Protein AF-A0A959NCB8-F1 (afdb_monomer)

Mean predicted aligned error: 5.8 Å

Sequence (276 aa):
VPWLILIGGIHTLLIYKHTGHSLRATHLFFILAFGFVLYSTFLTRSGILGETSVHAFTDLGMNMQLLVFLLLFIVPAFILFANRYKQIPHIQKEESSSSREFWMFIGSLVFFLSALVVIGKTSLPVYNKIFGTKMAPPEKAEFSYNQIMIFIAIILAVLTAVTQYLKYKSTTTKFFLKKIWMPTLIAIIIATLVLAFGHVNYEKESYGFMAAIWLAVACSIYTIVANAAYIWIGMKGKLNLSGGSIAHVGFGMVLLGILISSSKKEVLSNNIGGIP

pLDDT: mean 90.54, std 9.42, range [50.56, 98.62]

Radius of gyration: 21.63 Å; Cα contacts (8 Å, |Δi|>4): 318; chains: 1; bounding box: 56×44×59 Å

Foldseek 3Di:
DLVLLVLLLVLLVVLCVPPVANPLVNLVSVLVSVLVVLVVCLLQAQCLCVPPDPNRDHHPVCNVVSVCVSCVSNVVSVVVSVVCVVVRDHDPDDADPLFLSVLSNVLSVLSVVLVVLVCVLSCVSVCCVVVVDDDDQDPPNVCVSCVVVLVSLLSNLQSLLQSLQGHHRHDDPVSSCVQNVVLLVVLVVVLVVCVVPVQLDQPPDDPVVSVSLSSSLSSLSSQLSSLVSCCCRVVVVPVVVSPSSVVSNVVSVVSNCVSSVNSPDDDPDDPPPPDD

Structure (mmCIF, N/CA/C/O backbone):
data_AF-A0A959NCB8-F1
#
_entry.id   AF-A0A959NCB8-F1
#
loop_
_atom_site.group_PDB
_atom_site.id
_atom_site.type_symbol
_atom_site.label_atom_id
_atom_site.label_alt_id
_atom_site.label_comp_id
_atom_site.label_asym_id
_atom_site.label_entity_id
_atom_site.label_seq_id
_atom_site.pdbx_PDB_ins_code
_atom_site.Cartn_x
_atom_site.Cartn_y
_atom_site.Cartn_z
_atom_site.occupancy
_atom_site.B_iso_or_equiv
_atom_site.auth_seq_id
_atom_site.auth_comp_id
_atom_site.auth_asym_id
_atom_site.auth_atom_id
_atom_site.pdbx_PDB_model_num
ATOM 1 N N . VAL A 1 1 ? 4.374 -6.362 -7.259 1.00 91.06 1 VAL A N 1
ATOM 2 C CA . VAL A 1 1 ? 2.933 -6.262 -7.603 1.00 91.06 1 VAL A CA 1
ATOM 3 C C . VAL A 1 1 ? 2.070 -7.294 -6.877 1.00 91.06 1 VAL A C 1
ATOM 5 O O . VAL A 1 1 ? 1.137 -6.855 -6.215 1.00 91.06 1 VAL A O 1
ATOM 8 N N . PRO A 1 2 ? 2.348 -8.616 -6.917 1.00 94.69 2 PRO A N 1
ATOM 9 C CA . PRO A 1 2 ? 1.409 -9.613 -6.378 1.00 94.69 2 PRO A CA 1
ATOM 10 C C . PRO A 1 2 ? 1.107 -9.435 -4.886 1.00 94.69 2 PRO A C 1
ATOM 12 O O . PRO A 1 2 ? -0.041 -9.530 -4.465 1.00 94.69 2 PRO A O 1
ATOM 15 N N . TRP A 1 3 ? 2.129 -9.090 -4.097 1.00 94.56 3 TRP A N 1
ATOM 16 C CA . TRP A 1 3 ? 1.988 -8.864 -2.659 1.00 94.56 3 TRP A CA 1
ATOM 17 C C . TRP A 1 3 ? 1.079 -7.669 -2.316 1.00 94.56 3 TRP A C 1
ATOM 19 O O . TRP A 1 3 ? 0.339 -7.751 -1.344 1.00 94.56 3 TRP A O 1
ATOM 29 N N . LEU A 1 4 ? 1.075 -6.597 -3.124 1.00 95.50 4 LEU A N 1
ATOM 30 C CA . LEU A 1 4 ? 0.195 -5.433 -2.917 1.00 95.50 4 LEU A CA 1
ATOM 31 C C . LEU A 1 4 ? -1.274 -5.862 -3.020 1.00 95.50 4 LEU A C 1
ATOM 33 O O . LEU A 1 4 ? -2.086 -5.553 -2.151 1.00 95.50 4 LEU A O 1
ATOM 37 N N . ILE A 1 5 ? -1.590 -6.646 -4.056 1.00 97.94 5 ILE A N 1
ATOM 38 C CA . ILE A 1 5 ? -2.932 -7.199 -4.255 1.00 97.94 5 ILE A CA 1
ATOM 39 C C . ILE A 1 5 ? -3.294 -8.178 -3.142 1.00 97.94 5 ILE A C 1
ATOM 41 O O . ILE A 1 5 ? -4.404 -8.124 -2.617 1.00 97.94 5 ILE A O 1
ATOM 45 N N . LEU A 1 6 ? -2.361 -9.050 -2.752 1.00 97.81 6 LEU A N 1
ATOM 46 C CA . LEU A 1 6 ? -2.591 -10.023 -1.689 1.00 97.81 6 LEU A CA 1
ATOM 47 C C . LEU A 1 6 ? -2.908 -9.339 -0.354 1.00 97.81 6 LEU A C 1
ATOM 49 O O . LEU A 1 6 ? -3.852 -9.745 0.319 1.00 97.81 6 LEU A O 1
ATOM 53 N N . ILE A 1 7 ? -2.175 -8.284 0.015 1.00 96.94 7 ILE A N 1
ATOM 54 C CA . ILE A 1 7 ? -2.445 -7.515 1.236 1.00 96.94 7 ILE A CA 1
ATOM 55 C C . ILE A 1 7 ? -3.835 -6.872 1.174 1.00 96.94 7 ILE A C 1
ATOM 57 O O . ILE A 1 7 ? -4.580 -6.984 2.149 1.00 96.94 7 ILE A O 1
ATOM 61 N N . GLY A 1 8 ? -4.230 -6.275 0.043 1.00 97.50 8 GLY A N 1
ATOM 62 C CA . GLY A 1 8 ? -5.603 -5.783 -0.151 1.00 97.50 8 GLY A CA 1
ATOM 63 C C . GLY A 1 8 ? -6.658 -6.895 -0.018 1.00 97.50 8 GLY A C 1
ATOM 64 O O . GLY A 1 8 ? -7.687 -6.727 0.640 1.00 97.50 8 GLY A O 1
ATOM 65 N N . GLY A 1 9 ? -6.373 -8.084 -0.554 1.00 98.00 9 GLY A N 1
ATOM 66 C CA . GLY A 1 9 ? -7.200 -9.284 -0.394 1.00 98.00 9 GLY A CA 1
ATOM 67 C C . GLY A 1 9 ? -7.356 -9.722 1.064 1.00 98.00 9 GLY A C 1
ATOM 68 O O . GLY A 1 9 ? -8.468 -9.973 1.520 1.00 98.00 9 GLY A O 1
ATOM 69 N N . ILE A 1 10 ? -6.266 -9.747 1.833 1.00 97.81 10 ILE A N 1
ATOM 70 C CA . ILE A 1 10 ? -6.288 -10.101 3.261 1.00 97.81 10 ILE A CA 1
ATOM 71 C C . ILE A 1 10 ? -7.108 -9.084 4.066 1.00 97.81 10 ILE A C 1
ATOM 73 O O . ILE A 1 10 ? -7.888 -9.476 4.935 1.00 97.81 10 ILE A O 1
ATOM 77 N N . HIS A 1 11 ? -6.985 -7.789 3.768 1.00 97.62 11 HIS A N 1
ATOM 78 C CA . HIS A 1 11 ? -7.748 -6.744 4.457 1.00 97.62 11 HIS A CA 1
ATOM 79 C C . HIS A 1 11 ? -9.244 -6.826 4.146 1.00 97.62 11 HIS A C 1
ATOM 81 O O . HIS A 1 11 ? -10.056 -6.775 5.069 1.00 97.62 11 HIS A O 1
ATOM 87 N N . THR A 1 12 ? -9.625 -7.034 2.883 1.00 97.88 12 THR A N 1
ATOM 88 C CA . THR A 1 12 ? -11.037 -7.261 2.518 1.00 97.88 12 THR A CA 1
ATOM 89 C C . THR A 1 12 ? -11.599 -8.554 3.106 1.00 97.88 12 THR A C 1
ATOM 91 O O . THR A 1 12 ? -12.749 -8.569 3.541 1.00 97.88 12 THR A O 1
ATOM 94 N N . LEU A 1 13 ? -10.790 -9.614 3.220 1.00 97.88 13 LEU A N 1
ATOM 95 C CA . LEU A 1 13 ? -11.193 -10.835 3.920 1.00 97.88 13 LEU A CA 1
ATOM 96 C C . LEU A 1 13 ? -11.442 -10.567 5.409 1.00 97.88 13 LEU A C 1
ATOM 98 O O . LEU A 1 13 ? -12.395 -11.088 5.989 1.00 97.88 13 LEU A O 1
ATOM 102 N N . LEU A 1 14 ? -10.586 -9.761 6.040 1.00 96.81 14 LEU A N 1
ATOM 103 C CA . LEU A 1 14 ? -10.738 -9.389 7.443 1.00 96.81 14 LEU A CA 1
ATOM 104 C C . LEU A 1 14 ? -11.993 -8.532 7.662 1.00 96.81 14 LEU A C 1
ATOM 106 O O . LEU A 1 14 ? -12.715 -8.767 8.630 1.00 96.81 14 LEU A O 1
ATOM 110 N N . ILE A 1 15 ? -12.295 -7.611 6.739 1.00 96.75 15 ILE A N 1
ATOM 111 C CA . ILE A 1 15 ? -13.568 -6.876 6.712 1.00 96.75 15 ILE A CA 1
ATOM 112 C C . ILE A 1 15 ? -14.737 -7.866 6.687 1.00 96.75 15 ILE A C 1
ATOM 114 O O . ILE A 1 15 ? -15.583 -7.830 7.581 1.00 96.75 15 ILE A O 1
ATOM 118 N N . TYR A 1 16 ? -14.741 -8.810 5.741 1.00 96.56 16 TYR A N 1
ATOM 119 C CA . TYR A 1 16 ? -15.810 -9.802 5.627 1.00 96.56 16 TYR A CA 1
ATOM 120 C C . TYR A 1 16 ? -16.013 -10.599 6.920 1.00 96.56 16 TYR A C 1
ATOM 122 O O . TYR A 1 16 ? -17.144 -10.745 7.383 1.00 96.56 16 TYR A O 1
ATOM 130 N N . LYS A 1 17 ? -14.927 -11.049 7.561 1.00 95.75 17 LYS A N 1
ATOM 131 C CA . LYS A 1 17 ? -14.999 -11.793 8.829 1.00 95.75 17 LYS A CA 1
ATOM 132 C C . LYS A 1 17 ? -15.620 -10.995 9.980 1.00 95.75 17 LYS A C 1
ATOM 134 O O . LYS A 1 17 ? -16.171 -11.606 10.891 1.00 95.75 17 LYS A O 1
ATOM 139 N N . HIS A 1 18 ? -15.524 -9.665 9.971 1.00 94.44 18 HIS A N 1
ATOM 140 C CA . HIS A 1 18 ? -16.024 -8.819 11.059 1.00 94.44 18 HIS A CA 1
ATOM 141 C C . HIS A 1 18 ? -17.377 -8.160 10.779 1.00 94.44 18 HIS A C 1
ATOM 143 O O . HIS A 1 18 ? -18.134 -7.913 11.722 1.00 94.44 18 HIS A O 1
ATOM 149 N N . THR A 1 19 ? -17.682 -7.844 9.521 1.00 93.94 19 THR A N 1
ATOM 150 C CA . THR A 1 19 ? -18.872 -7.060 9.157 1.00 93.94 19 THR A CA 1
ATOM 151 C C . THR A 1 19 ? -19.704 -7.679 8.040 1.00 93.94 19 THR A C 1
ATOM 153 O O . THR A 1 19 ? -20.820 -7.225 7.816 1.00 93.94 19 THR A O 1
ATOM 156 N N . GLY A 1 20 ? -19.210 -8.719 7.361 1.00 93.44 20 GLY A N 1
ATOM 157 C CA . GLY A 1 20 ? -19.884 -9.356 6.226 1.00 93.44 20 GLY A CA 1
ATOM 158 C C . GLY A 1 20 ? -19.764 -8.592 4.900 1.00 93.44 20 GLY A C 1
ATOM 159 O O . GLY A 1 20 ? -20.264 -9.066 3.880 1.00 93.44 20 GLY A O 1
ATOM 160 N N . HIS A 1 21 ? -19.088 -7.439 4.877 1.00 93.56 21 HIS A N 1
ATOM 161 C CA . HIS A 1 21 ? -18.853 -6.656 3.660 1.00 93.56 21 HIS A CA 1
ATOM 162 C C . HIS A 1 21 ? -17.661 -7.182 2.840 1.00 93.56 21 HIS A C 1
ATOM 164 O O . HIS A 1 21 ? -16.884 -8.017 3.292 1.00 93.56 21 HIS A O 1
ATOM 170 N N . SER A 1 22 ? -17.500 -6.674 1.615 1.00 94.94 22 SER A N 1
ATOM 171 C CA . SER A 1 22 ? -16.291 -6.833 0.785 1.00 94.94 22 SER A CA 1
ATOM 172 C C . SER A 1 22 ? -15.925 -8.242 0.280 1.00 94.94 22 SER A C 1
ATOM 174 O O . SER A 1 22 ? -14.900 -8.387 -0.385 1.00 94.94 22 SER A O 1
ATOM 176 N N . LEU A 1 23 ? -16.770 -9.267 0.453 1.00 96.06 23 LEU A N 1
ATOM 177 C CA . LEU A 1 23 ? -16.459 -10.636 -0.004 1.00 96.06 23 LEU A CA 1
ATOM 178 C C . LEU A 1 23 ? -16.181 -10.744 -1.513 1.00 96.06 23 LEU A C 1
ATOM 180 O O . LEU A 1 23 ? -15.306 -11.500 -1.940 1.00 96.06 23 LEU A O 1
ATOM 184 N N . ARG A 1 24 ? -16.915 -9.985 -2.337 1.00 96.06 24 ARG A N 1
ATOM 185 C CA . ARG A 1 24 ? -16.691 -9.932 -3.793 1.00 96.06 24 ARG A CA 1
ATOM 186 C C . ARG A 1 24 ? -15.303 -9.385 -4.128 1.00 96.06 24 ARG A C 1
ATOM 188 O O . ARG A 1 24 ? -14.617 -9.950 -4.974 1.00 96.06 24 ARG A O 1
ATOM 195 N N . ALA A 1 25 ? -14.884 -8.326 -3.434 1.00 96.31 25 ALA A N 1
ATOM 196 C CA . ALA A 1 25 ? -13.557 -7.740 -3.594 1.00 96.31 25 ALA A CA 1
ATOM 197 C C . ALA A 1 25 ? -12.459 -8.705 -3.127 1.00 96.31 25 ALA A C 1
ATOM 199 O O . ALA A 1 25 ? -11.445 -8.836 -3.803 1.00 96.31 25 ALA A O 1
ATOM 200 N N . THR A 1 26 ? -12.685 -9.451 -2.041 1.00 97.62 26 THR A N 1
ATOM 201 C CA . THR A 1 26 ? -11.751 -10.483 -1.568 1.00 97.62 26 THR A CA 1
ATOM 202 C C . THR A 1 26 ? -11.470 -11.543 -2.625 1.00 97.62 26 THR A C 1
ATOM 204 O O . THR A 1 26 ? -10.308 -11.830 -2.908 1.00 97.62 26 THR A O 1
ATOM 207 N N . HIS A 1 27 ? -12.514 -12.097 -3.247 1.00 97.31 27 HIS A N 1
ATOM 208 C CA . HIS A 1 27 ? -12.346 -13.083 -4.316 1.00 97.31 27 HIS A CA 1
ATOM 209 C C . HIS A 1 27 ? -11.593 -12.489 -5.508 1.00 97.31 27 HIS A C 1
ATOM 211 O O . HIS A 1 27 ? -10.639 -13.098 -5.989 1.00 97.31 27 HIS A O 1
ATOM 217 N N . LEU A 1 28 ? -11.972 -11.281 -5.940 1.00 97.75 28 LEU A N 1
ATOM 218 C CA . LEU A 1 28 ? -11.289 -10.581 -7.026 1.00 97.75 28 LEU A CA 1
ATOM 219 C C . LEU A 1 28 ? -9.798 -10.380 -6.717 1.00 97.75 28 LEU A C 1
ATOM 221 O O . LEU A 1 28 ? -8.955 -10.698 -7.552 1.00 97.75 28 LEU A O 1
ATOM 225 N N . PHE A 1 29 ? -9.457 -9.907 -5.517 1.00 98.19 29 PHE A N 1
ATOM 226 C CA . PHE A 1 29 ? -8.067 -9.709 -5.118 1.00 98.19 29 PHE A CA 1
ATOM 227 C C . PHE A 1 29 ? -7.288 -11.018 -5.042 1.00 98.19 29 PHE A C 1
ATOM 229 O O . PHE A 1 29 ? -6.149 -11.045 -5.484 1.00 98.19 29 PHE A O 1
ATOM 236 N N . PHE A 1 30 ? -7.858 -12.123 -4.565 1.00 97.94 30 PHE A N 1
ATOM 237 C CA . PHE A 1 30 ? -7.130 -13.396 -4.559 1.00 97.94 30 PHE A CA 1
ATOM 238 C C . PHE A 1 30 ? -6.913 -13.971 -5.962 1.00 97.94 30 PHE A C 1
ATOM 240 O O . PHE A 1 30 ? -5.811 -14.446 -6.246 1.00 97.94 30 PHE A O 1
ATOM 247 N N . ILE A 1 31 ? -7.894 -13.847 -6.862 1.00 97.88 31 ILE A N 1
ATOM 248 C CA . ILE A 1 31 ? -7.730 -14.215 -8.277 1.00 97.88 31 ILE A CA 1
ATOM 249 C C . ILE A 1 31 ? -6.617 -13.374 -8.913 1.00 97.88 31 ILE A C 1
ATOM 251 O O . ILE A 1 31 ? -5.700 -13.916 -9.526 1.00 97.88 31 ILE A O 1
ATOM 255 N N . LEU A 1 32 ? -6.655 -12.053 -8.720 1.00 97.75 32 LEU A N 1
ATOM 256 C CA . LEU A 1 32 ? -5.641 -11.137 -9.243 1.00 97.75 32 LEU A CA 1
ATOM 257 C C 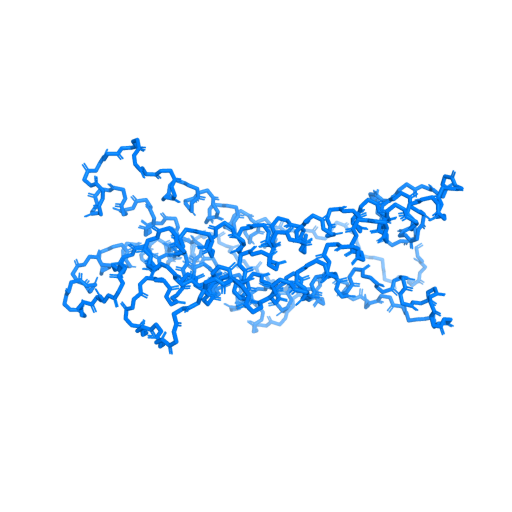. LEU A 1 32 ? -4.260 -11.364 -8.620 1.00 97.75 32 LEU A C 1
ATOM 259 O O . LEU A 1 32 ? -3.263 -11.289 -9.329 1.00 97.75 32 LEU A O 1
ATOM 263 N N . ALA A 1 33 ? -4.176 -11.648 -7.319 1.00 97.75 33 ALA A N 1
ATOM 264 C CA . ALA A 1 33 ? -2.913 -11.905 -6.635 1.00 97.75 33 ALA A CA 1
ATOM 265 C C . ALA A 1 33 ? -2.228 -13.131 -7.238 1.00 97.75 33 ALA A C 1
ATOM 267 O O . ALA A 1 33 ? -1.067 -13.043 -7.634 1.00 97.75 33 ALA A O 1
ATOM 268 N N . PHE A 1 34 ? -2.961 -14.240 -7.376 1.00 96.75 34 PHE A N 1
ATOM 269 C CA . PHE A 1 34 ? -2.449 -15.445 -8.023 1.00 96.75 34 PHE A CA 1
ATOM 270 C C . PHE A 1 34 ? -2.097 -15.187 -9.494 1.00 96.75 34 PHE A C 1
ATOM 272 O O . PHE A 1 34 ? -1.005 -15.529 -9.944 1.00 96.75 34 PHE A O 1
ATOM 279 N N . GLY A 1 35 ? -2.964 -14.482 -10.219 1.00 96.88 35 GLY A N 1
ATOM 280 C CA . GLY A 1 35 ? -2.717 -14.080 -11.599 1.00 96.88 35 GLY A CA 1
ATOM 281 C C . GLY A 1 35 ? -1.451 -13.267 -11.800 1.00 96.88 35 GLY A C 1
ATOM 282 O O . GLY A 1 35 ? -0.675 -13.538 -12.711 1.00 96.88 35 GLY A O 1
ATOM 283 N N . PHE A 1 36 ? -1.195 -12.302 -10.923 1.00 96.06 36 PHE A N 1
ATOM 284 C CA . PHE A 1 36 ? 0.023 -11.508 -10.974 1.00 96.06 36 PHE A CA 1
ATOM 285 C C . PHE A 1 36 ? 1.262 -12.287 -10.541 1.00 96.06 36 PHE A C 1
ATOM 287 O O . PHE A 1 36 ? 2.346 -11.946 -11.009 1.00 96.06 36 PHE A O 1
ATOM 294 N N . VAL A 1 37 ? 1.146 -13.331 -9.709 1.00 95.94 37 VAL A N 1
ATOM 295 C CA . VAL A 1 37 ? 2.262 -14.269 -9.485 1.00 95.94 37 VAL A CA 1
ATOM 296 C C . VAL A 1 37 ? 2.619 -14.960 -10.799 1.00 95.94 37 VAL A C 1
ATOM 298 O O . VAL A 1 37 ? 3.767 -14.875 -11.229 1.00 95.94 37 VAL A O 1
ATOM 301 N N . LEU A 1 38 ? 1.634 -15.556 -11.478 1.00 95.38 38 LEU A N 1
ATOM 302 C CA . LEU A 1 38 ? 1.846 -16.233 -12.761 1.00 95.38 38 LEU A CA 1
ATOM 303 C C . LEU A 1 38 ? 2.397 -15.282 -13.830 1.00 95.38 38 LEU A C 1
ATOM 305 O O . LEU A 1 38 ? 3.339 -15.614 -14.548 1.00 95.38 38 LEU A O 1
ATOM 309 N N . TYR A 1 39 ? 1.852 -14.070 -13.898 1.00 95.06 39 TYR A N 1
ATOM 310 C CA . TYR A 1 39 ? 2.314 -13.053 -14.831 1.00 95.06 39 TYR A CA 1
ATOM 311 C C . TYR A 1 39 ? 3.738 -12.579 -14.509 1.00 95.06 39 TYR A C 1
ATOM 313 O O . TYR A 1 39 ? 4.541 -12.392 -15.418 1.00 95.06 39 TYR A O 1
ATOM 321 N N . SER A 1 40 ? 4.108 -12.461 -13.230 1.00 92.44 40 SER A N 1
ATOM 322 C CA . SER A 1 40 ? 5.487 -12.154 -12.828 1.00 92.44 40 SER A CA 1
ATOM 323 C C . SER A 1 40 ? 6.463 -13.254 -13.254 1.00 92.44 40 SER A C 1
ATOM 325 O O . SER A 1 40 ? 7.585 -12.952 -13.665 1.00 92.44 40 SER A O 1
ATOM 327 N N . THR A 1 41 ? 6.054 -14.523 -13.187 1.00 91.31 41 THR A N 1
ATOM 328 C CA . THR A 1 41 ? 6.847 -15.641 -13.715 1.00 91.31 41 THR A CA 1
ATOM 329 C C . THR A 1 41 ? 6.990 -15.538 -15.230 1.00 91.31 41 THR A C 1
ATOM 331 O O . THR A 1 41 ? 8.106 -15.636 -15.731 1.00 91.31 41 THR A O 1
ATOM 334 N N . PHE A 1 42 ? 5.902 -15.264 -15.957 1.00 92.06 42 PHE A N 1
ATOM 335 C CA . PHE A 1 42 ? 5.955 -15.028 -17.401 1.00 92.06 42 PHE A CA 1
ATOM 336 C C . PHE A 1 42 ? 6.940 -13.903 -17.748 1.00 92.06 42 PHE A C 1
ATOM 338 O O . PHE A 1 42 ? 7.847 -14.111 -18.547 1.00 92.06 42 PHE A O 1
ATOM 345 N N . LEU A 1 43 ? 6.834 -12.743 -17.098 1.00 90.75 43 LEU A N 1
ATOM 346 C CA . LEU A 1 43 ? 7.706 -11.592 -17.345 1.00 90.75 43 LEU A CA 1
ATOM 347 C C . LEU A 1 43 ? 9.196 -11.900 -17.128 1.00 90.75 43 LEU A C 1
ATOM 349 O O . LEU A 1 43 ? 10.037 -11.455 -17.903 1.00 90.75 43 LEU A O 1
ATOM 353 N N . THR A 1 44 ? 9.529 -12.663 -16.087 1.00 89.62 44 THR A N 1
ATOM 354 C CA . THR A 1 44 ? 10.928 -12.923 -15.697 1.00 89.62 44 THR A CA 1
ATOM 355 C C . THR A 1 44 ? 11.557 -14.125 -16.398 1.00 89.62 44 THR A C 1
ATOM 357 O O . THR A 1 44 ? 12.781 -14.215 -16.450 1.00 89.62 44 THR A O 1
ATOM 360 N N . ARG A 1 45 ? 10.755 -15.053 -16.935 1.00 89.12 45 ARG A N 1
ATOM 361 C CA . ARG A 1 45 ? 11.236 -16.305 -17.553 1.00 89.12 45 ARG A CA 1
ATOM 362 C C . ARG A 1 45 ? 11.023 -16.394 -19.063 1.00 89.12 45 ARG A C 1
ATOM 364 O O . ARG A 1 45 ? 11.540 -17.321 -19.672 1.00 89.12 45 ARG A O 1
ATOM 371 N N . SER A 1 46 ? 10.286 -15.461 -19.665 1.00 88.38 46 SER A N 1
ATOM 372 C CA . SER A 1 46 ? 10.028 -15.448 -21.115 1.00 88.38 46 SER A CA 1
ATOM 373 C C . SER A 1 46 ? 11.071 -14.689 -21.948 1.00 88.38 46 SER A C 1
ATOM 375 O O . SER A 1 46 ? 10.886 -14.472 -23.143 1.00 88.38 46 SER A O 1
ATOM 377 N N . GLY A 1 47 ? 12.110 -14.140 -21.316 1.00 84.75 47 GLY A N 1
ATOM 378 C CA . GLY A 1 47 ? 13.051 -13.236 -21.982 1.00 84.75 47 GLY A CA 1
ATOM 379 C C . GLY A 1 47 ? 12.460 -11.880 -22.403 1.00 84.75 47 GLY A C 1
ATOM 380 O O . GLY A 1 47 ? 13.203 -11.025 -22.871 1.00 84.75 47 GLY A O 1
ATOM 381 N N . ILE A 1 48 ? 11.158 -11.616 -22.201 1.00 86.88 48 ILE A N 1
ATOM 382 C CA . ILE A 1 48 ? 10.510 -10.361 -22.637 1.00 86.88 48 ILE A CA 1
ATOM 383 C C . ILE A 1 48 ? 11.050 -9.118 -21.924 1.00 86.88 48 ILE A C 1
ATOM 385 O O . ILE A 1 48 ? 10.972 -8.013 -22.454 1.00 86.88 48 ILE A O 1
ATOM 389 N N . LEU A 1 49 ? 11.596 -9.306 -20.722 1.00 84.31 49 LEU A N 1
ATOM 390 C CA . LEU A 1 49 ? 12.251 -8.267 -19.936 1.00 84.31 49 LEU A CA 1
ATOM 391 C C . LEU A 1 49 ? 13.784 -8.283 -20.068 1.00 84.31 49 LEU A C 1
ATOM 393 O O . LEU A 1 49 ? 14.429 -7.518 -19.357 1.00 84.31 49 LEU A O 1
ATOM 397 N N . GLY A 1 50 ? 14.368 -9.105 -20.950 1.00 76.38 50 GLY A N 1
ATOM 398 C CA . GLY A 1 50 ? 15.820 -9.337 -21.025 1.00 76.38 50 GLY A CA 1
ATOM 399 C C . GLY A 1 50 ? 16.664 -8.062 -21.151 1.00 76.38 50 GLY A C 1
ATOM 400 O O . GLY A 1 50 ? 17.675 -7.936 -20.476 1.00 76.38 50 GLY A O 1
ATOM 401 N N . GLU A 1 51 ? 16.186 -7.077 -21.914 1.00 74.38 51 GLU A N 1
ATOM 402 C CA . GLU A 1 51 ? 16.879 -5.792 -22.131 1.00 74.38 51 GLU A CA 1
ATOM 403 C C . GLU A 1 51 ? 16.550 -4.717 -21.078 1.00 74.38 51 GLU A C 1
ATOM 405 O O . GLU A 1 51 ? 17.126 -3.634 -21.072 1.00 74.38 51 GLU A O 1
ATOM 410 N N . THR A 1 52 ? 15.567 -4.961 -20.207 1.00 76.88 52 THR A N 1
ATOM 411 C CA . THR A 1 52 ? 15.018 -3.928 -19.298 1.00 76.88 52 THR A CA 1
ATOM 412 C C . THR A 1 52 ? 15.065 -4.314 -17.823 1.00 76.88 52 THR A C 1
ATOM 414 O O . THR A 1 52 ? 14.762 -3.488 -16.961 1.00 76.88 52 THR A O 1
ATOM 417 N N . SER A 1 53 ? 15.437 -5.555 -17.502 1.00 78.06 53 SER A N 1
ATOM 418 C CA . SER A 1 53 ? 15.496 -6.051 -16.133 1.00 78.06 53 SER A CA 1
ATOM 419 C C . SER A 1 53 ? 16.698 -6.955 -15.909 1.00 78.06 53 SER A C 1
ATOM 421 O O . SER A 1 53 ? 16.823 -8.013 -16.515 1.00 78.06 53 SER A O 1
ATOM 423 N N . VAL A 1 54 ? 17.507 -6.600 -14.911 1.00 75.56 54 VAL A N 1
ATOM 424 C CA . VAL A 1 54 ? 18.645 -7.406 -14.435 1.00 75.56 54 VAL A CA 1
ATOM 425 C C . VAL A 1 54 ? 18.233 -8.715 -13.746 1.00 75.56 54 VAL A C 1
ATOM 427 O O . VAL A 1 54 ? 19.070 -9.563 -13.457 1.00 75.56 54 VAL A O 1
ATOM 430 N N . HIS A 1 55 ? 16.943 -8.873 -13.442 1.00 79.25 55 HIS A N 1
ATOM 431 C CA . HIS A 1 55 ? 16.379 -10.068 -12.814 1.00 79.25 55 HIS A CA 1
ATOM 432 C C . HIS A 1 55 ? 15.605 -10.946 -13.804 1.00 79.25 55 HIS A C 1
ATOM 434 O O . HIS A 1 55 ? 15.004 -11.943 -13.398 1.00 79.25 55 HIS A O 1
ATOM 440 N N . ALA A 1 56 ? 15.575 -10.572 -15.084 1.00 80.56 56 ALA A N 1
ATOM 441 C CA . ALA A 1 56 ? 15.013 -11.407 -16.127 1.00 80.56 56 ALA A CA 1
ATOM 442 C C . ALA A 1 56 ? 16.058 -12.417 -16.604 1.00 80.56 56 ALA A C 1
ATOM 444 O O . ALA A 1 56 ? 17.225 -12.087 -16.798 1.00 80.56 56 ALA A O 1
ATOM 445 N N . PHE A 1 57 ? 15.624 -13.657 -16.791 1.00 79.19 57 PHE A N 1
ATOM 446 C CA . PHE A 1 57 ? 16.436 -14.670 -17.448 1.00 79.19 57 PHE A CA 1
ATOM 447 C C . PHE A 1 57 ? 16.354 -14.485 -18.963 1.00 79.19 57 PHE A C 1
ATOM 449 O O . PHE A 1 57 ? 15.360 -13.971 -19.486 1.00 79.19 57 PHE A O 1
ATOM 456 N N . THR A 1 58 ? 17.396 -14.934 -19.660 1.00 75.38 58 THR A N 1
ATOM 457 C CA . THR A 1 58 ? 17.385 -15.052 -21.119 1.00 75.38 58 THR A CA 1
ATOM 458 C C . THR A 1 58 ? 16.255 -15.975 -21.576 1.00 75.38 58 THR A C 1
ATOM 460 O O . THR A 1 58 ? 15.745 -16.789 -20.802 1.00 75.38 58 THR A O 1
ATOM 463 N N . ASP A 1 59 ? 15.826 -15.817 -22.830 1.00 79.88 59 ASP A N 1
ATOM 464 C CA . ASP A 1 59 ? 14.739 -16.617 -23.393 1.00 79.88 59 ASP A CA 1
ATOM 465 C C . ASP A 1 59 ? 15.075 -18.118 -23.321 1.00 79.88 59 ASP A C 1
ATOM 467 O O . ASP A 1 59 ? 16.053 -18.583 -23.906 1.00 79.88 59 ASP A O 1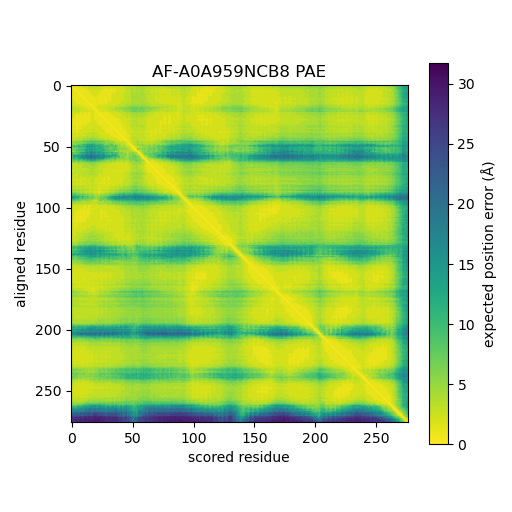
ATOM 471 N N . LEU A 1 60 ? 14.256 -18.870 -22.579 1.00 79.56 60 LEU A N 1
ATOM 472 C CA . LEU A 1 60 ? 14.387 -20.319 -22.402 1.00 79.56 60 LEU A CA 1
ATOM 473 C C . LEU A 1 60 ? 13.642 -21.115 -23.492 1.00 79.56 60 LEU A C 1
ATOM 475 O O . LEU A 1 60 ? 13.537 -22.335 -23.394 1.00 79.56 60 LEU A O 1
ATOM 479 N N . GLY A 1 61 ? 13.041 -20.447 -24.482 1.00 82.94 61 GLY A N 1
ATOM 480 C CA . GLY A 1 61 ? 12.177 -21.066 -25.493 1.00 82.94 61 GLY A CA 1
ATOM 481 C C . GLY A 1 61 ? 10.818 -21.522 -24.947 1.00 82.94 61 GLY A C 1
ATOM 482 O O . GLY A 1 61 ? 10.051 -22.177 -25.649 1.00 82.94 61 GLY A O 1
ATOM 483 N N . MET A 1 62 ? 10.494 -21.171 -23.696 1.00 85.56 62 MET A N 1
ATOM 484 C CA . MET A 1 62 ? 9.287 -21.612 -22.978 1.00 85.56 62 MET A CA 1
ATOM 485 C C . MET A 1 62 ? 8.127 -20.602 -23.035 1.00 85.56 62 MET A C 1
ATOM 487 O O . MET A 1 62 ? 7.167 -20.690 -22.266 1.00 85.56 62 MET A O 1
ATOM 491 N N . ASN A 1 63 ? 8.212 -19.607 -23.917 1.00 86.38 63 ASN A N 1
ATOM 492 C CA . ASN A 1 63 ? 7.301 -18.459 -23.945 1.00 86.38 63 ASN A CA 1
ATOM 493 C C . ASN A 1 63 ? 5.835 -18.866 -24.108 1.00 86.38 63 ASN A C 1
ATOM 495 O O . ASN A 1 63 ? 4.966 -18.366 -23.392 1.00 86.38 63 ASN A O 1
ATOM 499 N N . MET A 1 64 ? 5.570 -19.801 -25.023 1.00 89.12 64 MET A N 1
ATOM 500 C CA . MET A 1 64 ? 4.217 -20.282 -25.291 1.00 89.12 64 MET A CA 1
ATOM 501 C C . MET A 1 64 ? 3.679 -21.124 -24.136 1.00 89.12 64 MET A C 1
ATOM 503 O O . MET A 1 64 ? 2.522 -20.970 -23.762 1.00 89.12 64 MET A O 1
ATOM 507 N N . GLN A 1 65 ? 4.514 -21.959 -23.522 1.00 92.69 65 GLN A N 1
ATOM 508 C CA . GLN A 1 65 ? 4.154 -22.785 -22.372 1.00 92.69 65 GLN A CA 1
ATOM 509 C C . GLN A 1 65 ? 3.793 -21.904 -21.172 1.00 92.69 65 GLN A C 1
ATOM 511 O O . GLN A 1 65 ? 2.772 -22.137 -20.532 1.00 92.69 65 GLN A O 1
ATOM 516 N N . LEU A 1 66 ? 4.581 -20.858 -20.901 1.00 92.12 66 LEU A N 1
ATOM 517 C CA . LEU A 1 66 ? 4.310 -19.899 -19.827 1.00 92.12 66 LEU A CA 1
ATOM 518 C C . LEU A 1 66 ? 3.040 -19.082 -20.090 1.00 92.12 66 LEU A C 1
ATOM 520 O O . LEU A 1 66 ? 2.268 -18.844 -19.162 1.00 92.12 66 LEU A O 1
ATOM 524 N N . LEU A 1 67 ? 2.799 -18.675 -21.340 1.00 92.38 67 LEU A N 1
ATOM 525 C CA . LEU A 1 67 ? 1.578 -17.962 -21.716 1.00 92.38 67 LEU A CA 1
ATOM 526 C C . LEU A 1 67 ? 0.338 -18.853 -21.573 1.00 92.38 67 LEU A C 1
ATOM 528 O O . LEU A 1 67 ? -0.650 -18.438 -20.970 1.00 92.38 67 LEU A O 1
ATOM 532 N N . VAL A 1 68 ? 0.394 -20.086 -22.081 1.00 95.19 68 VAL A N 1
ATOM 533 C CA . VAL A 1 68 ? -0.691 -21.065 -21.935 1.00 95.19 68 VAL A CA 1
ATOM 534 C C . VAL A 1 68 ? -0.937 -21.362 -20.460 1.00 95.19 68 VAL A C 1
ATOM 536 O O . VAL A 1 68 ? -2.086 -21.350 -20.035 1.00 95.19 68 VAL A O 1
ATOM 539 N N . PHE A 1 69 ? 0.116 -21.548 -19.662 1.00 93.94 69 PHE A N 1
ATOM 540 C CA . PHE A 1 69 ? 0.007 -21.745 -18.217 1.00 93.94 69 PHE A CA 1
ATOM 541 C C . PHE A 1 69 ? -0.691 -20.561 -17.536 1.00 93.94 69 PHE A C 1
ATOM 543 O O . PHE A 1 69 ? -1.640 -20.760 -16.785 1.00 93.94 69 PHE A O 1
ATOM 550 N N . LEU A 1 70 ? -0.303 -19.322 -17.849 1.00 95.25 70 LEU A N 1
ATOM 551 C CA . LEU A 1 70 ? -0.968 -18.123 -17.335 1.00 95.25 70 LEU A CA 1
ATOM 552 C C . LEU A 1 70 ? -2.467 -18.105 -17.682 1.00 95.25 70 LEU A C 1
ATOM 554 O O . LEU A 1 70 ? -3.305 -17.919 -16.796 1.00 95.25 70 LEU A O 1
ATOM 558 N N . LEU A 1 71 ? -2.811 -18.308 -18.957 1.00 96.06 71 LEU A N 1
ATOM 559 C CA . LEU A 1 71 ? -4.195 -18.257 -19.437 1.00 96.06 71 LEU A CA 1
ATOM 560 C C . LEU A 1 71 ? -5.049 -19.402 -18.879 1.00 96.06 71 LEU A C 1
ATOM 562 O O . LEU A 1 71 ? -6.206 -19.173 -18.528 1.00 96.06 71 LEU A O 1
ATOM 566 N N . LEU A 1 72 ? -4.470 -20.597 -18.734 1.00 97.00 72 LEU A N 1
ATOM 567 C CA . LEU A 1 72 ? -5.128 -21.787 -18.193 1.00 97.00 72 LEU A CA 1
ATOM 568 C C . LEU A 1 72 ? -5.665 -21.561 -16.779 1.00 97.00 72 LEU A C 1
ATOM 570 O O . LEU A 1 72 ? -6.715 -22.094 -16.441 1.00 97.00 72 LEU A O 1
ATOM 574 N N . PHE A 1 73 ? -4.980 -20.769 -15.956 1.00 95.94 73 PHE A N 1
ATOM 575 C CA . PHE A 1 73 ? -5.451 -20.466 -14.605 1.00 95.94 73 PHE A CA 1
ATOM 576 C C . PHE A 1 73 ? -6.292 -19.192 -14.538 1.00 95.94 73 PHE A C 1
ATOM 578 O O . PHE A 1 73 ? -7.279 -19.145 -13.803 1.00 95.94 73 PHE A O 1
ATOM 585 N N . ILE A 1 74 ? -5.932 -18.159 -15.301 1.00 96.19 74 ILE A N 1
ATOM 586 C CA . ILE A 1 74 ? -6.612 -16.863 -15.232 1.00 96.19 74 ILE A CA 1
ATOM 587 C C . ILE A 1 74 ? -8.002 -16.910 -15.857 1.00 96.19 74 ILE A C 1
ATOM 589 O O . ILE A 1 74 ? -8.963 -16.447 -15.240 1.00 96.19 74 ILE A O 1
ATOM 593 N N . VAL A 1 75 ? -8.134 -17.486 -17.054 1.00 97.50 75 VAL A N 1
ATOM 594 C CA . VAL A 1 75 ? -9.400 -17.466 -17.797 1.00 97.50 75 VAL A CA 1
ATOM 595 C C . VAL A 1 75 ? -10.500 -18.229 -17.045 1.00 97.50 75 VAL A C 1
ATOM 597 O O . VAL A 1 75 ? -11.545 -17.626 -16.779 1.00 97.50 75 VAL A O 1
ATOM 600 N N . PRO A 1 76 ? -10.300 -19.486 -16.593 1.00 97.75 76 PRO A N 1
ATOM 601 C CA . PRO A 1 76 ? -11.325 -20.194 -15.830 1.00 97.75 76 PRO A CA 1
ATOM 602 C C . PRO A 1 76 ? -11.655 -19.524 -14.494 1.00 97.75 76 PRO A C 1
ATOM 604 O O . PRO A 1 76 ? -12.824 -19.496 -14.113 1.00 97.75 76 PRO A O 1
ATOM 607 N N . ALA A 1 77 ? -10.671 -18.943 -13.796 1.00 97.44 77 ALA A N 1
ATOM 608 C CA . ALA A 1 77 ? -10.913 -18.252 -12.529 1.00 97.44 77 ALA A CA 1
ATOM 609 C C . ALA A 1 77 ? -11.876 -17.066 -12.699 1.00 97.44 77 ALA A C 1
ATOM 611 O O . ALA A 1 77 ? -12.828 -16.929 -11.926 1.00 97.44 77 ALA A O 1
ATOM 612 N N . PHE A 1 78 ? -11.686 -16.246 -13.739 1.00 97.88 78 PHE A N 1
ATOM 613 C CA . PHE A 1 78 ? -12.594 -15.136 -14.034 1.00 97.88 78 PHE A CA 1
ATOM 614 C C . PHE A 1 78 ? -13.960 -15.602 -14.546 1.00 97.88 78 PHE A C 1
ATOM 616 O O . PHE A 1 78 ? -14.969 -15.026 -14.138 1.00 97.88 78 PHE A O 1
ATOM 623 N N . ILE A 1 79 ? -14.024 -16.659 -15.364 1.00 98.00 79 ILE A N 1
ATOM 624 C CA . ILE A 1 79 ? -15.301 -17.248 -15.807 1.00 98.00 79 ILE A CA 1
ATOM 625 C C . ILE A 1 79 ? -16.109 -17.739 -14.600 1.00 98.00 79 ILE A C 1
ATOM 627 O O . ILE A 1 79 ? -17.286 -17.408 -14.458 1.00 98.00 79 ILE A O 1
ATOM 631 N N . LEU A 1 80 ? -15.481 -18.489 -13.691 1.00 97.06 80 LEU A N 1
ATOM 632 C CA . LEU A 1 80 ? -16.134 -18.979 -12.477 1.00 97.06 80 LEU A CA 1
ATOM 633 C C . LEU A 1 80 ? -16.587 -17.827 -11.577 1.00 97.06 80 LEU A C 1
ATOM 635 O O . LEU A 1 80 ? -17.718 -17.849 -11.086 1.00 97.06 80 LEU A O 1
ATOM 639 N N . PHE A 1 81 ? -15.744 -16.807 -11.396 1.00 97.62 81 PHE A N 1
ATOM 640 C CA . PHE A 1 81 ? -16.089 -15.619 -10.620 1.00 97.62 81 PHE A CA 1
ATOM 641 C C . PHE A 1 81 ? -17.291 -14.875 -11.210 1.00 97.62 81 PHE A C 1
ATOM 643 O O . PHE A 1 81 ? -18.220 -14.555 -10.472 1.00 97.62 81 PHE A O 1
ATOM 650 N N . ALA A 1 82 ? -17.323 -14.661 -12.529 1.00 97.69 82 ALA A N 1
ATOM 651 C CA . ALA A 1 82 ? -18.434 -14.004 -13.215 1.00 97.69 82 ALA A CA 1
ATOM 652 C C . ALA A 1 82 ? -19.735 -14.815 -13.104 1.00 97.69 82 ALA A C 1
ATOM 654 O O . ALA A 1 82 ? -20.772 -14.276 -12.711 1.00 97.69 82 ALA A O 1
ATOM 655 N N . ASN A 1 83 ? -19.671 -16.128 -13.348 1.00 97.81 83 ASN A N 1
ATOM 656 C CA . ASN A 1 83 ? -20.830 -17.024 -13.280 1.00 97.81 83 ASN A CA 1
ATOM 657 C C . ASN A 1 83 ? -21.425 -17.109 -11.867 1.00 97.81 83 ASN A C 1
ATOM 659 O O . ASN A 1 83 ? -22.640 -17.228 -11.698 1.00 97.81 83 ASN A O 1
ATOM 663 N N . ARG A 1 84 ? -20.577 -17.043 -10.835 1.00 96.25 84 ARG A N 1
ATOM 664 C CA . ARG A 1 84 ? -20.992 -17.126 -9.428 1.00 96.25 84 ARG A CA 1
ATOM 665 C C . ARG A 1 84 ? -21.194 -15.762 -8.774 1.00 96.25 84 ARG A C 1
ATOM 667 O O . ARG A 1 84 ? -21.659 -15.718 -7.641 1.00 96.25 84 ARG A O 1
ATOM 674 N N . TYR A 1 85 ? -20.942 -14.652 -9.470 1.00 96.00 85 TYR A N 1
ATOM 675 C CA . TYR A 1 85 ? -20.931 -13.304 -8.890 1.00 96.00 85 TYR A CA 1
ATOM 676 C C . TYR A 1 85 ? -22.216 -12.953 -8.122 1.00 96.00 85 TYR A C 1
ATOM 678 O O . TYR A 1 85 ? -22.167 -12.424 -7.008 1.00 96.00 85 TYR A O 1
ATOM 686 N N . LYS A 1 86 ? -23.380 -13.298 -8.693 1.00 94.19 86 LYS A N 1
ATOM 687 C CA . LYS A 1 86 ? -24.699 -13.054 -8.081 1.00 94.19 86 LYS A CA 1
ATOM 688 C C . LYS A 1 86 ? -24.961 -13.915 -6.839 1.00 94.19 86 LYS A C 1
ATOM 690 O O . LYS A 1 86 ? -25.767 -13.524 -6.005 1.00 94.19 86 LYS A O 1
ATOM 695 N N . GLN A 1 87 ? -24.282 -15.054 -6.713 1.00 95.06 87 GLN A N 1
ATOM 696 C CA . GLN A 1 87 ? -24.411 -15.984 -5.586 1.00 95.06 87 GLN A CA 1
ATOM 697 C C . GLN A 1 87 ? -23.523 -15.581 -4.402 1.00 95.06 87 GLN A C 1
ATOM 699 O O . GLN A 1 87 ? -23.716 -16.082 -3.299 1.00 95.06 87 GLN A O 1
ATOM 704 N N . ILE A 1 88 ? -22.556 -14.677 -4.609 1.00 94.44 88 ILE A N 1
ATOM 705 C CA . ILE A 1 88 ? -21.677 -14.193 -3.542 1.00 94.44 88 ILE A CA 1
ATOM 706 C C . ILE A 1 88 ? -22.484 -13.276 -2.607 1.00 94.44 88 ILE A C 1
ATOM 708 O O . ILE A 1 88 ? -23.011 -12.256 -3.080 1.00 94.44 88 ILE A O 1
ATOM 712 N N . PRO A 1 89 ? -22.546 -13.589 -1.294 1.00 90.50 89 PRO A N 1
ATOM 713 C CA . PRO A 1 89 ? -23.187 -12.740 -0.299 1.00 90.50 89 PRO A CA 1
ATOM 714 C C . PRO A 1 89 ? -22.697 -11.292 -0.380 1.00 90.50 89 PRO A C 1
ATOM 716 O O . PRO A 1 89 ? -21.496 -11.029 -0.470 1.00 90.50 89 PRO A O 1
ATOM 719 N N . HIS A 1 90 ? -23.635 -10.348 -0.349 1.00 89.69 90 HIS A N 1
ATOM 720 C CA . HIS A 1 90 ? -23.335 -8.923 -0.280 1.00 89.69 90 HIS A CA 1
ATOM 721 C C . HIS A 1 90 ? -24.395 -8.217 0.564 1.00 89.69 90 HIS A C 1
ATOM 723 O O . HIS A 1 90 ? -25.582 -8.521 0.470 1.00 89.69 90 HIS A O 1
ATOM 729 N N . ILE A 1 91 ? -23.953 -7.271 1.386 1.00 87.06 91 ILE A N 1
ATOM 730 C CA . ILE A 1 91 ? -24.825 -6.398 2.167 1.00 87.06 91 ILE A CA 1
ATOM 731 C C . ILE A 1 91 ? -25.024 -5.127 1.337 1.00 87.06 91 ILE A C 1
ATOM 733 O O . ILE A 1 91 ? -24.043 -4.504 0.944 1.00 87.06 91 ILE A O 1
ATOM 737 N N . GLN A 1 92 ? -26.273 -4.745 1.057 1.00 77.88 92 GLN A N 1
ATOM 738 C CA . GLN A 1 92 ? -26.585 -3.565 0.227 1.00 77.88 92 GLN A CA 1
ATOM 739 C C . GLN A 1 92 ? -26.454 -2.222 0.964 1.00 77.88 92 GLN A C 1
ATOM 741 O O . GLN A 1 92 ? -26.676 -1.167 0.384 1.00 77.88 92 GLN A O 1
ATOM 746 N N . LYS A 1 93 ? -26.097 -2.250 2.248 1.00 84.94 93 LYS A N 1
ATOM 747 C CA . LYS A 1 93 ? -25.866 -1.051 3.049 1.00 84.94 93 LYS A CA 1
ATOM 748 C C . LYS A 1 93 ? -24.457 -0.513 2.803 1.00 84.94 93 LYS A C 1
ATOM 750 O O . LYS A 1 93 ? -23.504 -1.285 2.776 1.00 84.94 93 LYS A O 1
ATOM 755 N N . GLU A 1 94 ? -24.321 0.801 2.697 1.00 82.25 94 GLU A N 1
ATOM 756 C CA . GLU A 1 94 ? -23.007 1.441 2.657 1.00 82.25 94 GLU A CA 1
ATOM 757 C C . GLU A 1 94 ? -22.308 1.389 4.023 1.00 82.25 94 GLU A C 1
ATOM 759 O O . GLU A 1 94 ? -22.937 1.461 5.086 1.00 82.25 94 GLU A O 1
ATOM 764 N N . GLU A 1 95 ? -20.984 1.249 3.993 1.00 87.88 95 GLU A N 1
ATOM 765 C CA . GLU A 1 95 ? -20.148 1.300 5.189 1.00 87.88 95 GLU A CA 1
ATOM 766 C C . GLU A 1 95 ? -20.073 2.745 5.708 1.00 87.88 95 GLU A C 1
ATOM 768 O O . GLU A 1 95 ? -19.925 3.693 4.940 1.00 87.88 95 GLU A O 1
ATOM 773 N N . SER A 1 96 ? -20.148 2.934 7.028 1.00 91.56 96 SER A N 1
ATOM 774 C CA . SER A 1 96 ? -19.985 4.269 7.617 1.00 91.56 96 SER A CA 1
ATOM 775 C C . SER A 1 96 ? -18.553 4.765 7.417 1.00 91.56 96 SER A C 1
ATOM 777 O O . SER A 1 96 ? -17.605 4.038 7.720 1.00 91.56 96 SER A O 1
ATOM 779 N N . SER A 1 97 ? -18.366 6.030 7.043 1.00 93.38 97 SER A N 1
ATOM 780 C CA . SER A 1 97 ? -17.032 6.647 6.952 1.00 93.38 97 SER A CA 1
ATOM 781 C C . SER A 1 97 ? -16.306 6.736 8.303 1.00 93.38 97 SER A C 1
ATOM 783 O O . SER A 1 97 ? -15.088 6.893 8.349 1.00 93.38 97 SER A O 1
ATOM 785 N N . SER A 1 98 ? -17.023 6.591 9.425 1.00 95.19 98 SER A N 1
ATOM 786 C CA . SER A 1 98 ? -16.435 6.498 10.772 1.00 95.19 98 SER A CA 1
ATOM 787 C C . SER A 1 98 ? -16.012 5.077 11.171 1.00 95.19 98 SER A C 1
ATOM 789 O O . SER A 1 98 ? -15.528 4.856 12.288 1.00 95.19 98 SER A O 1
ATOM 791 N N . SER A 1 99 ? -16.231 4.096 10.297 1.00 96.62 99 SER A N 1
ATOM 792 C CA . SER A 1 99 ? -15.958 2.686 10.556 1.00 96.62 99 SER A CA 1
ATOM 793 C C . SER A 1 99 ? -14.541 2.286 10.151 1.00 96.62 99 SER A C 1
ATOM 795 O O . SER A 1 99 ? -13.936 2.867 9.249 1.00 96.62 99 SER A O 1
ATOM 797 N N . ARG A 1 100 ? -13.999 1.268 10.820 1.00 96.62 100 ARG A N 1
ATOM 798 C CA . ARG A 1 100 ? -12.697 0.689 10.474 1.00 96.62 100 ARG A CA 1
ATOM 799 C C . ARG A 1 100 ? -12.723 0.033 9.092 1.00 96.62 100 ARG A C 1
ATOM 801 O O . ARG A 1 100 ? -11.759 0.172 8.346 1.00 96.62 100 ARG A O 1
ATOM 808 N N . GLU A 1 101 ? -13.794 -0.686 8.770 1.00 96.00 101 GLU A N 1
ATOM 809 C CA . GLU A 1 101 ? -13.924 -1.435 7.521 1.00 96.00 101 GLU A CA 1
ATOM 810 C C . GLU A 1 101 ? -13.877 -0.537 6.286 1.00 96.00 101 GLU A C 1
ATOM 812 O O . GLU A 1 101 ? -13.148 -0.861 5.352 1.00 96.00 101 GLU A O 1
ATOM 817 N N . PHE A 1 102 ? -14.511 0.638 6.342 1.00 96.94 102 PHE A N 1
ATOM 818 C CA . PHE A 1 102 ? -14.460 1.617 5.261 1.00 96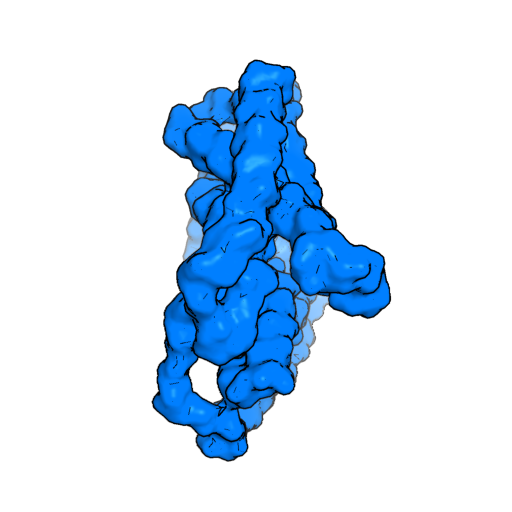.94 102 PHE A CA 1
ATOM 819 C C . PHE A 1 102 ? -13.013 2.006 4.930 1.00 96.94 102 PHE A C 1
ATOM 821 O O . PHE A 1 102 ? -12.563 1.881 3.794 1.00 96.94 102 PHE A O 1
ATOM 828 N N . TRP A 1 103 ? -12.225 2.404 5.933 1.00 97.75 103 TRP A N 1
ATOM 829 C CA . TRP A 1 103 ? -10.835 2.822 5.710 1.00 97.75 103 TRP A CA 1
ATOM 830 C C . TRP A 1 103 ? -9.896 1.661 5.374 1.00 97.75 103 TRP A C 1
ATOM 832 O O . TRP A 1 103 ? -8.949 1.843 4.609 1.00 97.75 103 TRP A O 1
ATOM 842 N N . MET A 1 104 ? -10.176 0.452 5.870 1.00 97.38 104 MET A N 1
ATOM 843 C CA . MET A 1 104 ? -9.486 -0.759 5.418 1.00 97.38 104 MET A CA 1
ATOM 844 C C . MET A 1 104 ? -9.771 -1.052 3.935 1.00 97.38 104 MET A C 1
ATOM 846 O O . MET A 1 104 ? -8.862 -1.465 3.209 1.00 97.38 104 MET A O 1
ATOM 850 N N . PHE A 1 105 ? -10.999 -0.817 3.464 1.00 97.25 105 PHE A N 1
ATOM 851 C CA . PHE A 1 105 ? -11.365 -0.970 2.059 1.00 97.25 105 PHE A CA 1
ATOM 852 C C . PHE A 1 105 ? -10.679 0.092 1.193 1.00 97.25 105 PHE A C 1
ATOM 854 O O . PHE A 1 105 ? -10.051 -0.260 0.195 1.00 97.25 105 PHE A O 1
ATOM 861 N N . ILE A 1 106 ? -10.689 1.362 1.616 1.00 97.88 106 ILE A N 1
ATOM 862 C CA . ILE A 1 106 ? -9.950 2.443 0.943 1.00 97.88 106 ILE A CA 1
ATOM 863 C C . ILE A 1 106 ? -8.454 2.114 0.858 1.00 97.88 106 ILE A C 1
ATOM 865 O O . ILE A 1 106 ? -7.870 2.212 -0.218 1.00 97.88 106 ILE A O 1
ATOM 869 N N . GLY A 1 107 ? -7.833 1.644 1.944 1.00 97.44 107 GLY A N 1
ATOM 870 C CA . GLY A 1 107 ? -6.434 1.203 1.919 1.00 97.44 107 GLY A CA 1
ATOM 871 C C . GLY A 1 107 ? -6.190 0.057 0.933 1.00 97.44 107 GLY A C 1
ATOM 872 O O . GLY A 1 107 ? -5.219 0.081 0.177 1.00 97.44 107 GLY A O 1
ATOM 873 N N . SER A 1 108 ? -7.108 -0.911 0.869 1.00 97.81 108 SER A N 1
ATOM 874 C CA . SER A 1 108 ? -7.050 -2.017 -0.099 1.00 97.81 108 SER A CA 1
ATOM 875 C C . SER A 1 108 ? -7.168 -1.524 -1.547 1.00 97.81 108 SER A C 1
ATOM 877 O O . SER A 1 108 ? -6.462 -2.018 -2.426 1.00 97.81 108 SER A O 1
ATOM 879 N N . LEU A 1 109 ? -8.010 -0.518 -1.799 1.00 97.06 109 LEU A N 1
ATOM 880 C CA . LEU A 1 109 ? -8.143 0.120 -3.107 1.00 97.06 109 LEU A CA 1
ATOM 881 C C . LEU A 1 109 ? -6.871 0.885 -3.495 1.00 97.06 109 LEU A C 1
ATOM 883 O O . LEU A 1 109 ? -6.420 0.778 -4.632 1.00 97.06 109 LEU A O 1
ATOM 887 N N . VAL A 1 110 ? -6.246 1.599 -2.557 1.00 97.44 110 VAL A N 1
ATOM 888 C CA . VAL A 1 110 ? -4.964 2.283 -2.793 1.00 97.44 110 VAL A CA 1
ATOM 889 C C . VAL A 1 110 ? -3.860 1.274 -3.132 1.00 97.44 110 VAL A C 1
ATOM 891 O O . VAL A 1 110 ? -3.110 1.492 -4.086 1.00 97.44 110 VAL A O 1
ATOM 894 N N . PHE A 1 111 ? -3.794 0.132 -2.435 1.00 96.81 111 PHE A N 1
ATOM 895 C CA . PHE A 1 111 ? -2.891 -0.970 -2.793 1.00 96.81 111 PHE A CA 1
ATOM 896 C C . PHE A 1 111 ? -3.153 -1.507 -4.208 1.00 96.81 111 PHE A C 1
ATOM 898 O O . PHE A 1 111 ? -2.206 -1.745 -4.962 1.00 96.81 111 PHE A O 1
ATOM 905 N N . PHE A 1 112 ? -4.422 -1.667 -4.589 1.00 97.19 112 PHE A N 1
ATOM 906 C CA . PHE A 1 112 ? -4.806 -2.101 -5.932 1.00 97.19 112 PHE A CA 1
ATOM 907 C C . PHE A 1 112 ? -4.383 -1.100 -7.014 1.00 97.19 112 PHE A C 1
ATOM 909 O O . PHE A 1 112 ? -3.744 -1.488 -7.990 1.00 97.19 112 PHE A O 1
ATOM 916 N N . LEU A 1 113 ? -4.658 0.191 -6.825 1.00 95.25 113 LEU A N 1
ATOM 917 C CA . LEU A 1 113 ? -4.257 1.238 -7.769 1.00 95.25 113 LEU A CA 1
ATOM 918 C C . LEU A 1 113 ? -2.730 1.344 -7.883 1.00 95.25 113 LEU A C 1
ATOM 920 O O . LEU A 1 113 ? -2.202 1.457 -8.988 1.00 95.25 113 LEU A O 1
ATOM 924 N N . SER A 1 114 ? -2.007 1.221 -6.766 1.00 94.88 114 SER A N 1
ATOM 925 C CA . SER A 1 114 ? -0.541 1.142 -6.763 1.00 94.88 114 SER A CA 1
ATOM 926 C C . SER A 1 114 ? -0.037 -0.022 -7.613 1.00 94.88 114 SER A C 1
ATOM 928 O O . SER A 1 114 ? 0.830 0.154 -8.470 1.00 94.88 114 SER A O 1
ATOM 930 N N . ALA A 1 115 ? -0.627 -1.205 -7.436 1.00 95.38 115 ALA A N 1
ATOM 931 C CA . ALA A 1 115 ? -0.292 -2.381 -8.220 1.00 95.38 115 ALA A CA 1
ATOM 932 C C . ALA A 1 115 ? -0.546 -2.173 -9.722 1.00 95.38 115 ALA A C 1
ATOM 934 O O . ALA A 1 115 ? 0.303 -2.574 -10.516 1.00 95.38 115 ALA A O 1
ATOM 935 N N . LEU A 1 116 ? -1.646 -1.511 -10.107 1.00 93.81 116 LEU A N 1
ATOM 936 C CA . LEU A 1 116 ? -1.943 -1.174 -11.506 1.00 93.81 116 LEU A CA 1
ATOM 937 C C . LEU A 1 116 ? -0.909 -0.217 -12.113 1.00 93.81 116 LEU A C 1
ATOM 939 O O . LEU A 1 116 ? -0.458 -0.438 -13.236 1.00 93.81 116 LEU A O 1
ATOM 943 N N . VAL A 1 117 ? -0.488 0.810 -11.371 1.00 93.12 117 VAL A N 1
ATOM 944 C CA . VAL A 1 117 ? 0.550 1.742 -11.840 1.00 93.12 117 VAL A CA 1
ATOM 945 C C . VAL A 1 117 ? 1.877 1.013 -12.053 1.00 93.12 117 VAL A C 1
ATOM 947 O O . VAL A 1 117 ? 2.507 1.184 -13.097 1.00 93.12 117 VAL A O 1
ATOM 950 N N . VAL A 1 118 ? 2.304 0.187 -11.090 1.00 92.19 118 VAL A N 1
ATOM 951 C CA . VAL A 1 118 ? 3.571 -0.554 -11.202 1.00 92.19 118 VAL A CA 1
ATOM 952 C C . VAL A 1 118 ? 3.503 -1.564 -12.345 1.00 92.19 118 VAL A C 1
ATOM 954 O O . VAL A 1 118 ? 4.377 -1.556 -13.206 1.00 92.19 118 VAL A O 1
ATOM 957 N N . ILE A 1 119 ? 2.462 -2.403 -12.395 1.00 91.62 119 ILE A N 1
ATOM 958 C CA . ILE A 1 119 ? 2.361 -3.451 -13.417 1.00 91.62 119 ILE A CA 1
ATOM 959 C C . ILE A 1 119 ? 2.224 -2.862 -14.820 1.00 91.62 119 ILE A C 1
ATOM 961 O O . ILE A 1 119 ? 2.844 -3.385 -15.741 1.00 91.62 119 ILE A O 1
ATOM 965 N N . GLY A 1 120 ? 1.479 -1.764 -14.985 1.00 91.00 120 GLY A N 1
ATOM 966 C CA . GLY A 1 120 ? 1.319 -1.099 -16.275 1.00 91.00 120 GLY A CA 1
ATOM 967 C C . GLY A 1 120 ? 2.657 -0.601 -16.809 1.00 91.00 120 GLY A C 1
ATOM 968 O O . GLY A 1 120 ? 3.028 -0.902 -17.938 1.00 91.00 120 GLY A O 1
ATOM 969 N N . LYS A 1 121 ? 3.447 0.073 -15.970 1.00 89.31 121 LYS A N 1
ATOM 970 C CA . LYS A 1 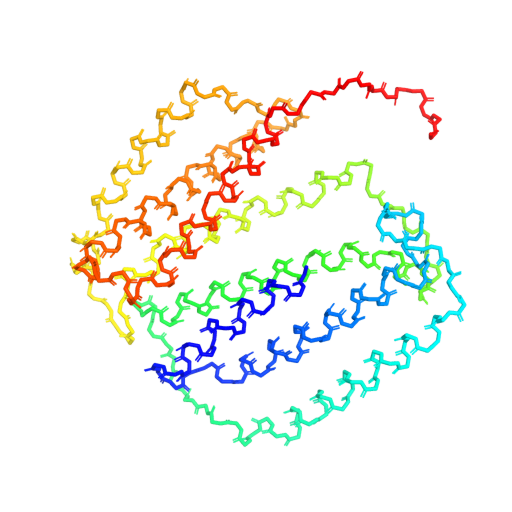121 ? 4.768 0.565 -16.375 1.00 89.31 121 LYS A CA 1
ATOM 971 C C . LYS A 1 121 ? 5.780 -0.563 -16.618 1.00 89.31 121 LYS A C 1
ATOM 973 O O . LYS A 1 121 ? 6.492 -0.526 -17.617 1.00 89.31 121 LYS A O 1
ATOM 978 N N . THR A 1 122 ? 5.813 -1.597 -15.772 1.00 89.06 122 THR A N 1
ATOM 979 C CA . THR A 1 122 ? 6.712 -2.755 -15.961 1.00 89.06 122 THR A CA 1
ATOM 980 C C . THR A 1 122 ? 6.337 -3.599 -17.186 1.00 89.06 122 THR A C 1
ATOM 982 O O . THR A 1 122 ? 7.186 -4.290 -17.739 1.00 89.06 122 THR A O 1
ATOM 985 N N . SER A 1 123 ? 5.088 -3.523 -17.651 1.00 91.69 123 SER A N 1
ATOM 986 C CA . SER A 1 123 ? 4.608 -4.260 -18.828 1.00 91.69 123 SER A CA 1
ATOM 987 C C . SER A 1 123 ? 4.883 -3.553 -20.159 1.00 91.69 123 SER A C 1
ATOM 989 O O . SER A 1 123 ? 4.453 -4.054 -21.196 1.00 91.69 123 SER A O 1
ATOM 991 N N . LEU A 1 124 ? 5.617 -2.432 -20.173 1.00 90.81 124 LEU A N 1
ATOM 992 C CA . LEU A 1 124 ? 5.942 -1.704 -21.406 1.00 90.81 124 LEU A CA 1
ATOM 993 C C . LEU A 1 124 ? 6.549 -2.601 -22.510 1.00 90.81 124 LEU A C 1
ATOM 995 O O . LEU A 1 124 ? 6.063 -2.532 -23.642 1.00 90.81 124 LEU A O 1
ATOM 999 N N . PRO A 1 125 ? 7.512 -3.506 -22.227 1.00 89.38 125 PRO A N 1
ATOM 1000 C CA . PRO A 1 125 ? 8.040 -4.417 -23.249 1.00 89.38 125 PRO A CA 1
ATOM 1001 C C . PRO A 1 125 ? 6.987 -5.389 -23.796 1.00 89.38 125 PRO A C 1
ATOM 1003 O O . PRO A 1 125 ? 7.014 -5.744 -24.974 1.00 89.38 125 PRO A O 1
ATOM 1006 N N . VAL A 1 126 ? 6.018 -5.785 -22.965 1.00 90.75 126 VAL A N 1
ATOM 1007 C CA . VAL A 1 126 ? 4.900 -6.640 -23.382 1.00 90.75 126 VAL A CA 1
ATOM 1008 C C . VAL A 1 126 ? 3.996 -5.899 -24.361 1.00 90.75 126 VAL A C 1
ATOM 1010 O O . VAL A 1 126 ? 3.652 -6.452 -25.403 1.00 90.75 126 VAL A O 1
ATOM 1013 N N . TYR A 1 127 ? 3.663 -4.638 -24.077 1.00 90.94 127 TYR A N 1
ATOM 1014 C CA . TYR A 1 127 ? 2.870 -3.809 -24.989 1.00 90.94 127 TYR A CA 1
ATOM 1015 C C . TYR A 1 127 ? 3.585 -3.599 -26.324 1.00 90.94 127 TYR A C 1
ATOM 1017 O O . TYR A 1 127 ? 2.976 -3.799 -27.372 1.00 90.94 127 TYR A O 1
ATOM 1025 N N . ASN A 1 128 ? 4.888 -3.305 -26.291 1.00 91.56 128 ASN A N 1
ATOM 1026 C CA . ASN A 1 128 ? 5.713 -3.205 -27.496 1.00 91.56 128 ASN A CA 1
ATOM 1027 C C . ASN A 1 128 ? 5.663 -4.483 -28.339 1.00 91.56 128 ASN A C 1
ATOM 1029 O O . ASN A 1 128 ? 5.488 -4.411 -29.553 1.00 91.56 128 ASN A O 1
ATOM 1033 N N . LYS A 1 129 ? 5.740 -5.658 -27.705 1.00 88.38 129 LYS A N 1
ATOM 1034 C CA . LYS A 1 129 ? 5.680 -6.943 -28.410 1.00 88.38 129 LYS A CA 1
ATOM 1035 C C . LYS A 1 129 ? 4.299 -7.241 -29.002 1.00 88.38 129 LYS A C 1
ATOM 1037 O O . LYS A 1 129 ? 4.226 -7.768 -30.104 1.00 88.38 129 LYS A O 1
ATOM 1042 N N . ILE A 1 130 ? 3.218 -6.918 -28.288 1.00 90.06 130 ILE A N 1
ATOM 1043 C CA . ILE A 1 130 ? 1.838 -7.189 -28.732 1.00 90.06 130 ILE A CA 1
ATOM 1044 C C . ILE A 1 130 ? 1.412 -6.238 -29.854 1.00 90.06 130 ILE A C 1
ATOM 1046 O O . ILE A 1 130 ? 0.815 -6.674 -30.833 1.00 90.06 130 ILE A O 1
ATOM 1050 N N . PHE A 1 131 ? 1.706 -4.945 -29.713 1.00 92.19 131 PHE A N 1
ATOM 1051 C CA . PHE A 1 131 ? 1.235 -3.906 -30.632 1.00 92.19 131 PHE A CA 1
ATOM 1052 C C . PHE A 1 131 ? 2.269 -3.514 -31.696 1.00 92.19 131 PHE A C 1
ATOM 1054 O O . PHE A 1 131 ? 1.989 -2.659 -32.531 1.00 92.19 131 PHE A O 1
ATOM 1061 N N . GLY A 1 132 ? 3.469 -4.102 -31.669 1.00 89.62 132 GLY A N 1
ATOM 1062 C CA . GLY A 1 132 ? 4.558 -3.752 -32.584 1.00 89.62 132 GLY A CA 1
ATOM 1063 C C . GLY A 1 132 ? 5.128 -2.347 -32.360 1.00 89.62 132 GLY A C 1
ATOM 1064 O O . GLY A 1 132 ? 5.755 -1.787 -33.259 1.00 89.62 132 GLY A O 1
ATOM 1065 N N . THR A 1 133 ? 4.902 -1.749 -31.187 1.00 90.50 133 THR A N 1
ATOM 1066 C CA . THR A 1 133 ? 5.406 -0.412 -30.859 1.00 90.50 133 THR A CA 1
ATOM 1067 C C . THR A 1 133 ? 6.862 -0.458 -30.391 1.00 90.50 133 THR A C 1
ATOM 1069 O O . THR A 1 133 ? 7.364 -1.488 -29.946 1.00 90.50 133 THR A O 1
ATOM 1072 N N . LYS A 1 134 ? 7.558 0.680 -30.474 1.00 84.69 134 LYS A N 1
ATOM 1073 C CA . LYS A 1 134 ? 8.947 0.849 -30.008 1.00 84.69 134 LYS A CA 1
ATOM 1074 C C . LYS A 1 134 ? 9.043 1.936 -28.938 1.00 84.69 134 LYS A C 1
ATOM 1076 O O . LYS A 1 134 ? 9.883 2.827 -29.017 1.00 84.69 134 LYS A O 1
ATOM 1081 N N . MET A 1 135 ? 8.131 1.912 -27.967 1.00 83.00 135 MET A N 1
ATOM 1082 C CA . MET A 1 135 ? 8.155 2.884 -26.876 1.00 83.00 135 MET A CA 1
ATOM 1083 C C . MET A 1 135 ? 9.356 2.600 -25.975 1.00 83.00 135 MET A C 1
ATOM 1085 O O . MET A 1 135 ? 9.436 1.529 -25.369 1.00 83.00 135 MET A O 1
ATOM 1089 N N . ALA A 1 136 ? 10.284 3.551 -25.904 1.00 76.31 136 ALA A N 1
ATOM 1090 C CA . ALA A 1 136 ? 11.426 3.467 -25.009 1.00 76.31 136 ALA A CA 1
ATOM 1091 C C . ALA A 1 136 ? 10.997 3.725 -23.550 1.00 76.31 136 ALA A C 1
ATOM 1093 O O . ALA A 1 136 ? 10.051 4.485 -23.308 1.00 76.31 136 ALA A O 1
ATOM 1094 N N . PRO A 1 137 ? 11.679 3.121 -22.561 1.00 77.06 137 PRO A N 1
ATOM 1095 C CA . PRO A 1 137 ? 11.535 3.522 -21.168 1.00 77.06 137 PRO A CA 1
ATOM 1096 C C . PRO A 1 137 ? 11.866 5.018 -20.983 1.00 77.06 137 PRO A C 1
ATOM 1098 O O . PRO A 1 137 ? 12.680 5.556 -21.732 1.00 77.06 137 PRO A O 1
ATOM 1101 N N . PRO A 1 138 ? 11.284 5.703 -19.983 1.00 77.31 138 PRO A N 1
ATOM 1102 C CA . PRO A 1 138 ? 11.623 7.096 -19.685 1.00 77.31 138 PRO A CA 1
ATOM 1103 C C . PRO A 1 138 ? 13.109 7.257 -19.334 1.00 77.31 138 PRO A C 1
ATOM 1105 O O . PRO A 1 138 ? 13.638 6.421 -18.603 1.00 77.31 138 PRO A O 1
ATOM 1108 N N . GLU A 1 139 ? 13.737 8.367 -19.744 1.00 71.62 139 GLU A N 1
ATOM 1109 C CA . GLU A 1 139 ? 15.148 8.684 -19.438 1.00 71.62 139 GLU A CA 1
ATOM 1110 C C . GLU A 1 139 ? 15.459 8.582 -17.935 1.00 71.62 139 GLU A C 1
ATOM 1112 O O . GLU A 1 139 ? 16.425 7.948 -17.519 1.00 71.62 139 GLU A O 1
ATOM 1117 N N . LYS A 1 140 ? 14.577 9.137 -17.093 1.00 74.25 140 LYS A N 1
ATOM 1118 C CA . LYS A 1 140 ? 14.605 8.961 -15.636 1.00 74.25 140 LYS A CA 1
ATOM 1119 C C . LYS A 1 140 ? 13.625 7.875 -15.208 1.00 74.25 140 LYS A C 1
ATOM 1121 O O . LYS A 1 140 ? 12.592 8.160 -14.592 1.00 74.25 140 LYS A O 1
ATOM 1126 N N . ALA A 1 141 ? 13.944 6.623 -15.533 1.00 73.19 141 ALA A N 1
ATOM 1127 C CA . ALA A 1 141 ? 13.095 5.481 -15.204 1.00 73.19 141 ALA A CA 1
ATOM 1128 C C . ALA A 1 141 ? 12.702 5.477 -13.714 1.00 73.19 141 ALA A C 1
ATOM 1130 O O . ALA A 1 141 ? 11.513 5.468 -13.418 1.00 73.19 141 ALA A O 1
ATOM 1131 N N . GLU A 1 142 ? 13.662 5.603 -12.786 1.00 74.62 142 GLU A N 1
ATOM 1132 C CA . GLU A 1 142 ? 13.419 5.635 -11.329 1.00 74.62 142 GLU A CA 1
ATOM 1133 C C . GLU A 1 142 ? 12.428 6.741 -10.918 1.00 74.62 142 GLU A C 1
ATOM 1135 O O . GLU A 1 142 ? 11.426 6.468 -10.249 1.00 74.62 142 GLU A O 1
ATOM 1140 N N . PHE A 1 143 ? 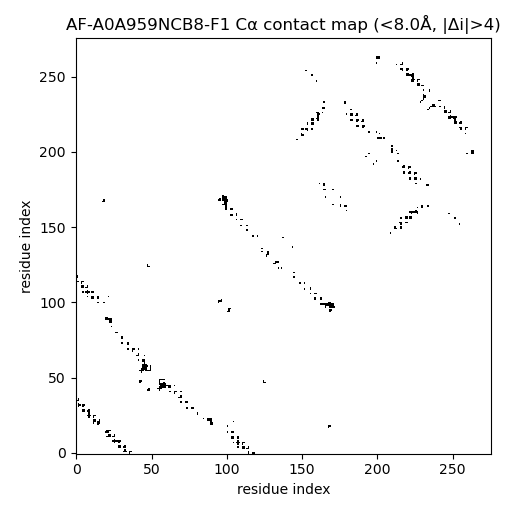12.653 7.979 -11.370 1.00 78.94 143 PHE A N 1
ATOM 1141 C CA . PHE A 1 143 ? 11.790 9.114 -11.034 1.00 78.94 143 PHE A CA 1
ATOM 1142 C C . PHE A 1 143 ? 10.365 8.931 -11.566 1.00 78.94 143 PHE A C 1
ATOM 1144 O O . PHE A 1 143 ? 9.400 9.250 -10.872 1.00 78.94 143 PHE A O 1
ATOM 1151 N N . SER A 1 144 ? 10.210 8.336 -12.755 1.00 80.69 144 SER A N 1
ATOM 1152 C CA . SER A 1 144 ? 8.895 8.087 -13.346 1.00 80.69 144 SER A CA 1
ATOM 1153 C C . SER A 1 144 ? 7.990 7.271 -12.420 1.00 80.69 144 SER A C 1
ATOM 1155 O O . SER A 1 144 ? 6.804 7.590 -12.286 1.00 80.69 144 SER A O 1
ATOM 1157 N N . TYR A 1 145 ? 8.510 6.229 -11.767 1.00 81.06 145 TYR A N 1
ATOM 1158 C CA . TYR A 1 145 ? 7.746 5.445 -10.788 1.00 81.06 145 TYR A CA 1
ATOM 1159 C C . TYR A 1 145 ? 7.597 6.202 -9.468 1.00 81.06 145 TYR A C 1
ATOM 1161 O O . TYR A 1 145 ? 6.485 6.326 -8.944 1.00 81.06 145 TYR A O 1
ATOM 1169 N N . ASN A 1 146 ? 8.705 6.729 -8.950 1.00 86.31 146 ASN A N 1
ATOM 1170 C CA . ASN A 1 146 ? 8.771 7.267 -7.596 1.00 86.31 146 ASN A CA 1
ATOM 1171 C C . ASN A 1 146 ? 7.930 8.533 -7.413 1.00 86.31 146 ASN A C 1
ATOM 1173 O O . ASN A 1 146 ? 7.333 8.697 -6.352 1.00 86.31 146 ASN A O 1
ATOM 1177 N N . GLN A 1 147 ? 7.784 9.368 -8.448 1.00 86.38 147 GLN A N 1
ATOM 1178 C CA . GLN A 1 147 ? 6.947 10.572 -8.389 1.00 86.38 147 GLN A CA 1
ATOM 1179 C C . GLN A 1 147 ? 5.468 10.266 -8.110 1.00 86.38 147 GLN A C 1
ATOM 1181 O O . GLN A 1 147 ? 4.777 11.095 -7.538 1.00 86.38 147 GLN A O 1
ATOM 1186 N N . ILE A 1 148 ? 4.976 9.076 -8.477 1.00 89.81 148 ILE A N 1
ATOM 1187 C CA . ILE A 1 148 ? 3.607 8.638 -8.156 1.00 89.81 148 ILE A CA 1
ATOM 1188 C C . ILE A 1 148 ? 3.611 7.851 -6.843 1.00 89.81 148 ILE A C 1
ATOM 1190 O O . ILE A 1 148 ? 2.767 8.063 -5.971 1.00 89.81 148 ILE A O 1
ATOM 1194 N N . MET A 1 149 ? 4.575 6.938 -6.690 1.00 91.56 149 MET A N 1
ATOM 1195 C CA . MET A 1 149 ? 4.626 6.020 -5.551 1.00 91.56 149 MET A CA 1
ATOM 1196 C C . MET A 1 149 ? 4.863 6.728 -4.218 1.00 91.56 149 MET A C 1
ATOM 1198 O O . MET A 1 149 ? 4.369 6.243 -3.205 1.00 91.56 149 MET A O 1
ATOM 1202 N N . ILE A 1 150 ? 5.540 7.880 -4.201 1.00 92.25 150 ILE A N 1
ATOM 1203 C CA . ILE A 1 150 ? 5.751 8.650 -2.970 1.00 92.25 150 ILE A CA 1
ATOM 1204 C C . ILE A 1 150 ? 4.424 9.107 -2.349 1.00 92.25 150 ILE A C 1
ATOM 1206 O O . ILE A 1 150 ? 4.213 8.945 -1.149 1.00 92.25 150 ILE A O 1
ATOM 1210 N N . PHE A 1 151 ? 3.479 9.583 -3.165 1.00 93.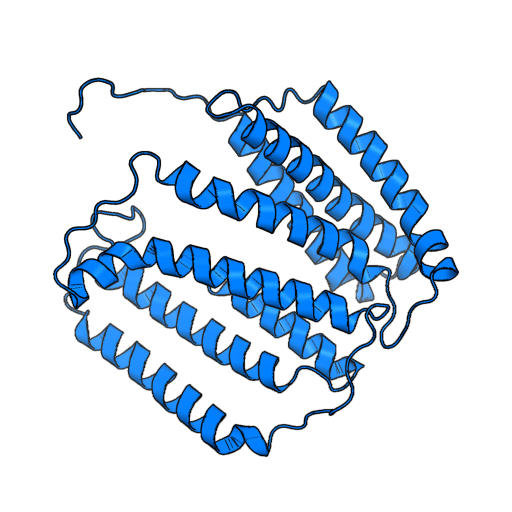12 151 PHE A N 1
ATOM 1211 C CA . PHE A 1 151 ? 2.165 10.023 -2.689 1.00 93.12 151 PHE A CA 1
ATOM 1212 C C . PHE A 1 151 ? 1.312 8.848 -2.220 1.00 93.12 151 PHE A C 1
ATOM 1214 O O . PHE A 1 151 ? 0.648 8.927 -1.188 1.00 93.12 151 PHE A O 1
ATOM 1221 N N . ILE A 1 152 ? 1.384 7.725 -2.934 1.00 94.44 152 ILE A N 1
ATOM 1222 C CA . ILE A 1 152 ? 0.738 6.480 -2.513 1.00 94.44 152 ILE A CA 1
ATOM 1223 C C . ILE A 1 152 ? 1.309 6.009 -1.169 1.00 94.44 152 ILE A C 1
ATOM 1225 O O . ILE A 1 152 ? 0.542 5.632 -0.285 1.00 94.44 152 ILE A O 1
ATOM 1229 N N . ALA A 1 153 ? 2.631 6.062 -0.986 1.00 94.50 153 ALA A N 1
ATOM 1230 C CA . ALA A 1 153 ? 3.287 5.681 0.260 1.00 94.50 153 ALA A CA 1
ATOM 1231 C C . ALA A 1 153 ? 2.850 6.574 1.430 1.00 94.50 153 ALA A C 1
ATOM 1233 O O . ALA A 1 153 ? 2.542 6.049 2.497 1.00 94.50 153 ALA A O 1
ATOM 1234 N N . ILE A 1 154 ? 2.740 7.892 1.221 1.00 96.81 154 ILE A N 1
ATOM 1235 C CA . ILE A 1 154 ? 2.207 8.840 2.215 1.00 96.81 154 ILE A CA 1
ATOM 1236 C C . ILE A 1 154 ? 0.784 8.448 2.626 1.00 96.81 154 ILE A C 1
ATOM 1238 O O . ILE A 1 154 ? 0.500 8.305 3.816 1.00 96.81 154 ILE A O 1
ATOM 1242 N N . ILE A 1 155 ? -0.104 8.225 1.651 1.00 97.50 155 ILE A N 1
ATOM 1243 C CA . ILE A 1 155 ? -1.501 7.849 1.910 1.00 97.50 155 ILE A CA 1
ATOM 1244 C C . ILE A 1 155 ? -1.565 6.528 2.686 1.00 97.50 155 ILE A C 1
ATOM 1246 O O . ILE A 1 155 ? -2.236 6.451 3.715 1.00 97.50 155 ILE A O 1
ATOM 1250 N N . LEU A 1 156 ? -0.838 5.499 2.242 1.00 97.19 156 LEU A N 1
ATOM 1251 C CA . LEU A 1 156 ? -0.813 4.195 2.907 1.00 97.19 156 LEU A CA 1
ATOM 1252 C C . LEU A 1 156 ? -0.247 4.279 4.325 1.00 97.19 156 LEU A C 1
ATOM 1254 O O . LEU A 1 156 ? -0.798 3.648 5.225 1.00 97.19 156 LEU A O 1
ATOM 1258 N N . ALA A 1 157 ? 0.806 5.062 4.548 1.00 97.88 157 ALA A N 1
ATOM 1259 C CA . ALA A 1 157 ?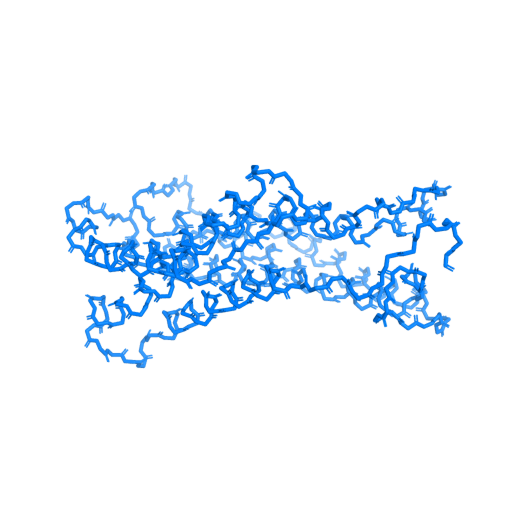 1.389 5.268 5.868 1.00 97.88 157 ALA A CA 1
ATOM 1260 C C . ALA A 1 157 ? 0.370 5.904 6.832 1.00 97.88 157 ALA A C 1
ATOM 1262 O O . ALA A 1 157 ? 0.114 5.374 7.915 1.00 97.88 157 ALA A O 1
ATOM 1263 N N . VAL A 1 158 ? -0.312 6.974 6.410 1.00 98.19 158 VAL A N 1
ATOM 1264 C CA . VAL A 1 158 ? -1.360 7.615 7.223 1.00 98.19 158 VAL A CA 1
ATOM 1265 C C . VAL A 1 158 ? -2.516 6.654 7.503 1.00 98.19 158 VAL A C 1
ATOM 1267 O O . VAL A 1 158 ? -2.918 6.501 8.657 1.00 98.19 158 VAL A O 1
ATOM 1270 N N . LEU A 1 159 ? -3.025 5.953 6.486 1.00 97.75 159 LEU A N 1
ATOM 1271 C CA . LEU A 1 159 ? -4.104 4.979 6.671 1.00 97.75 159 LEU A CA 1
ATOM 1272 C C . LEU A 1 159 ? -3.697 3.863 7.640 1.00 97.75 159 LEU A C 1
ATOM 1274 O O . LEU A 1 159 ? -4.488 3.488 8.508 1.00 97.75 159 LEU A O 1
ATOM 1278 N N . THR A 1 160 ? -2.462 3.374 7.543 1.00 97.31 160 THR A N 1
ATOM 1279 C CA . THR A 1 160 ? -1.923 2.324 8.419 1.00 97.31 160 THR A CA 1
ATOM 1280 C C . THR A 1 160 ? -1.771 2.812 9.862 1.00 97.31 160 THR A C 1
ATOM 1282 O O . THR A 1 160 ? -2.045 2.057 10.797 1.00 97.31 160 THR A O 1
ATOM 1285 N N . ALA A 1 161 ? -1.373 4.069 10.070 1.00 97.50 161 ALA A N 1
ATOM 1286 C CA . ALA A 1 161 ? -1.263 4.680 11.395 1.00 97.50 161 ALA A CA 1
ATOM 1287 C C . ALA A 1 161 ? -2.636 4.895 12.058 1.00 97.50 161 ALA A C 1
ATOM 1289 O O . ALA A 1 161 ? -2.810 4.630 13.249 1.00 97.50 161 ALA A O 1
ATOM 1290 N N . VAL A 1 162 ? -3.621 5.359 11.285 1.00 97.50 162 VAL A N 1
ATOM 1291 C CA . VAL A 1 162 ? -4.902 5.858 11.806 1.00 97.50 162 VAL A CA 1
ATOM 1292 C C . VAL A 1 162 ? -5.959 4.760 11.942 1.00 97.50 162 VAL A C 1
ATOM 1294 O O . VAL A 1 162 ? -6.665 4.697 12.951 1.00 97.50 162 VAL A O 1
ATOM 1297 N N . THR A 1 163 ? -6.080 3.866 10.959 1.00 96.69 163 THR A N 1
ATOM 1298 C CA . THR A 1 163 ? -7.244 2.968 10.826 1.00 96.69 163 THR A CA 1
ATOM 1299 C C . THR A 1 163 ? -7.397 1.992 11.997 1.00 96.69 163 THR A C 1
ATOM 1301 O O . THR A 1 163 ? -8.521 1.674 12.392 1.00 96.69 163 THR A O 1
ATOM 1304 N N . GLN A 1 164 ? -6.298 1.555 12.630 1.00 93.62 164 GLN A N 1
ATOM 1305 C CA . GLN A 1 164 ? -6.378 0.670 13.802 1.00 93.62 164 GLN A CA 1
ATOM 1306 C C . GLN A 1 164 ? -7.109 1.315 14.993 1.00 93.62 164 GLN A C 1
ATOM 1308 O O . GLN A 1 164 ? -7.717 0.606 15.795 1.00 93.62 164 GLN A O 1
ATOM 1313 N N . TYR A 1 165 ? -7.130 2.645 15.092 1.00 96.38 165 TYR A N 1
ATOM 1314 C CA . TYR A 1 165 ? -7.792 3.367 16.182 1.00 96.38 165 TYR A CA 1
ATOM 1315 C C . TYR A 1 165 ? -9.317 3.459 16.022 1.00 96.38 165 TYR A C 1
ATOM 1317 O O . TYR A 1 165 ? -10.017 3.769 16.991 1.00 96.38 165 TYR A O 1
ATOM 1325 N N . LEU A 1 166 ? -9.844 3.147 14.836 1.00 96.62 166 LEU A N 1
ATOM 1326 C CA . LEU A 1 166 ? -11.279 3.056 14.571 1.00 96.62 166 LEU A CA 1
ATOM 1327 C C . LEU A 1 166 ? -11.835 1.712 15.041 1.00 96.62 166 LEU A C 1
ATOM 1329 O O . LEU A 1 166 ? -11.110 0.722 15.111 1.00 96.62 166 LEU A O 1
ATOM 1333 N N . LYS A 1 167 ? -13.127 1.649 15.353 1.00 95.12 167 LYS A N 1
ATOM 1334 C CA . LYS A 1 167 ? -13.861 0.406 15.621 1.00 95.12 167 LYS A CA 1
ATOM 1335 C C . LYS A 1 167 ? -14.600 -0.043 14.363 1.00 95.12 167 LYS A C 1
ATOM 1337 O O . LYS A 1 167 ? -14.944 0.777 13.514 1.00 95.12 167 LYS A O 1
ATOM 1342 N N . TYR A 1 168 ? -14.883 -1.341 14.270 1.00 94.38 168 TYR A N 1
ATOM 1343 C CA . TYR A 1 168 ? -15.799 -1.837 13.245 1.00 94.38 168 TYR A CA 1
ATOM 1344 C C . TYR A 1 168 ? -17.192 -1.208 13.410 1.00 94.38 168 TYR A C 1
ATOM 1346 O O . TYR A 1 168 ? -17.612 -0.933 14.540 1.00 94.38 168 TYR A O 1
ATOM 1354 N N . LYS A 1 169 ? -17.914 -1.021 12.304 1.00 92.50 169 LYS A N 1
ATOM 1355 C CA . LYS A 1 169 ? -19.262 -0.433 12.189 1.00 92.50 169 LYS A CA 1
ATOM 1356 C C . LYS A 1 169 ? -19.346 1.066 12.463 1.00 92.50 169 LYS A C 1
ATOM 1358 O O . LYS A 1 169 ? -19.879 1.806 11.642 1.00 92.50 169 LYS A O 1
ATOM 1363 N N . SER A 1 170 ? -18.874 1.535 13.616 1.00 93.75 170 SER A N 1
ATOM 1364 C CA . SER A 1 170 ? -18.931 2.959 13.969 1.00 93.75 170 SER A CA 1
ATOM 1365 C C . SER A 1 170 ? -17.941 3.332 15.066 1.00 93.75 170 SER A C 1
ATOM 1367 O O . SER A 1 170 ? -17.760 2.605 16.049 1.00 93.75 170 SER A O 1
ATOM 1369 N N . THR A 1 171 ? -17.346 4.516 14.922 1.00 96.12 171 THR A N 1
ATOM 1370 C CA . THR A 1 171 ? -16.443 5.119 15.905 1.00 96.12 171 THR A CA 1
ATOM 1371 C C . THR A 1 171 ? -16.923 6.514 16.273 1.00 96.12 171 THR A C 1
ATOM 1373 O O . THR A 1 171 ? -17.189 7.336 15.402 1.00 96.12 171 THR A O 1
ATOM 1376 N N . THR A 1 172 ? -16.987 6.815 17.570 1.00 96.81 172 THR A N 1
ATOM 1377 C CA . THR A 1 172 ? -17.261 8.179 18.035 1.00 96.81 172 THR A CA 1
ATOM 1378 C C . THR A 1 172 ? -15.990 9.026 18.005 1.00 96.81 172 THR A C 1
ATOM 1380 O O . THR A 1 172 ? -14.921 8.577 18.430 1.00 96.81 172 THR A O 1
ATOM 1383 N N . THR A 1 173 ? -16.105 10.285 17.578 1.00 94.94 173 THR A N 1
ATOM 1384 C CA . THR A 1 173 ? -14.969 11.219 17.466 1.00 94.94 173 THR A CA 1
ATOM 1385 C C . THR A 1 173 ? -14.215 11.372 18.786 1.00 94.94 173 THR A C 1
ATOM 1387 O O . THR A 1 173 ? -12.988 11.318 18.814 1.00 94.94 173 THR A O 1
ATOM 1390 N N . LYS A 1 174 ? -14.939 11.460 19.913 1.00 96.31 174 LYS A N 1
ATOM 1391 C CA . LYS A 1 174 ? -14.343 11.550 21.256 1.00 96.31 174 LYS A CA 1
ATOM 1392 C C . LYS A 1 174 ? -13.486 10.327 21.600 1.00 96.31 174 LYS A C 1
ATOM 1394 O O . LYS A 1 174 ? -12.426 10.477 22.200 1.00 96.31 174 LYS A O 1
ATOM 1399 N N . PHE A 1 175 ? -13.929 9.121 21.233 1.00 95.19 175 PHE A N 1
ATOM 1400 C CA . PHE A 1 175 ? -13.157 7.897 21.462 1.00 95.19 175 PHE A CA 1
ATOM 1401 C C . PHE A 1 175 ? -11.885 7.877 20.611 1.00 95.19 175 PHE A C 1
ATOM 1403 O O . PHE A 1 175 ? -10.811 7.579 21.131 1.00 95.19 175 PHE A O 1
ATOM 1410 N N . PHE A 1 176 ? -12.018 8.212 19.327 1.00 96.50 176 PHE A N 1
ATOM 1411 C CA . PHE A 1 176 ? -10.910 8.247 18.379 1.00 96.50 176 PHE A CA 1
ATOM 1412 C C . PHE A 1 176 ? -9.832 9.251 18.810 1.00 9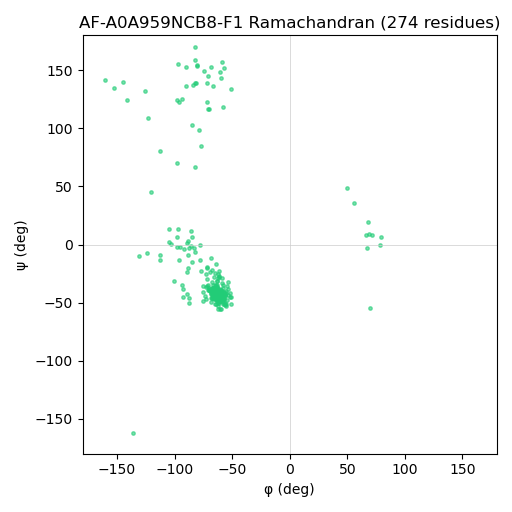6.50 176 PHE A C 1
ATOM 1414 O O . PHE A 1 176 ? -8.688 8.857 19.048 1.00 96.50 176 PHE A O 1
ATOM 1421 N N . LEU A 1 177 ? -10.217 10.515 19.022 1.00 96.12 177 LEU A N 1
ATOM 1422 C CA . LEU A 1 177 ? -9.293 11.582 19.414 1.00 96.12 177 LEU A CA 1
ATOM 1423 C C . LEU A 1 177 ? -8.579 11.258 20.724 1.00 96.12 177 LEU A C 1
ATOM 1425 O O . LEU A 1 177 ? -7.360 11.380 20.784 1.00 96.12 177 LEU A O 1
ATOM 1429 N N . LYS A 1 178 ? -9.301 10.754 21.738 1.00 95.69 178 LYS A N 1
ATOM 1430 C CA . LYS A 1 178 ? -8.719 10.379 23.038 1.00 95.69 178 LYS A CA 1
ATOM 1431 C C . LYS A 1 178 ? -7.622 9.317 22.925 1.00 95.69 178 LYS A C 1
ATOM 1433 O O . LYS A 1 178 ? -6.741 9.284 23.782 1.00 95.69 178 LYS A O 1
ATOM 1438 N N . LYS A 1 179 ? -7.665 8.442 21.916 1.00 95.50 179 LYS A N 1
ATOM 1439 C CA . LYS A 1 179 ? -6.654 7.391 21.746 1.00 95.50 179 LYS A CA 1
ATOM 1440 C C . LYS A 1 179 ? -5.504 7.785 20.827 1.00 95.50 179 LYS A C 1
ATOM 1442 O O . LYS A 1 179 ? -4.388 7.347 21.084 1.00 95.50 179 LYS A O 1
ATOM 1447 N N . ILE A 1 180 ? -5.764 8.564 19.780 1.00 96.75 180 ILE A N 1
ATOM 1448 C CA . ILE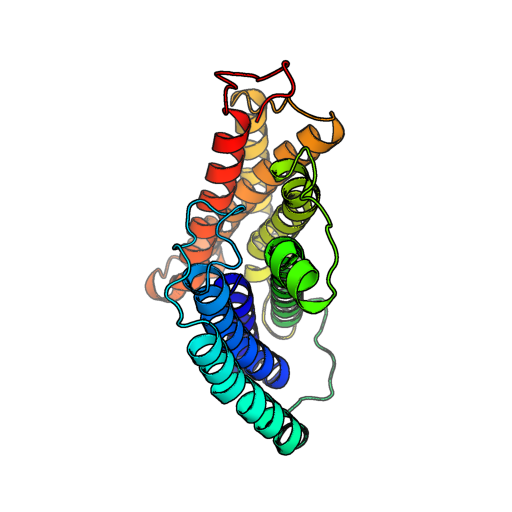 A 1 180 ? -4.760 8.835 18.744 1.00 96.75 180 ILE A CA 1
ATOM 1449 C C . ILE A 1 180 ? -3.879 10.055 19.041 1.00 96.75 180 ILE A C 1
ATOM 1451 O O . ILE A 1 180 ? -2.751 10.105 18.565 1.00 96.75 180 ILE A O 1
ATOM 1455 N N . TRP A 1 181 ? -4.345 11.008 19.861 1.00 96.88 181 TRP A N 1
ATOM 1456 C CA . TRP A 1 181 ? -3.638 12.280 20.072 1.00 96.88 181 TRP A CA 1
ATOM 1457 C C . TRP A 1 181 ? -2.204 12.108 20.594 1.00 96.88 181 TRP A C 1
ATOM 1459 O O . TRP A 1 181 ? -1.293 12.754 20.086 1.00 96.88 181 TRP A O 1
ATOM 1469 N N . MET A 1 182 ? -1.993 11.221 21.574 1.00 96.25 182 MET A N 1
ATOM 1470 C CA . MET A 1 182 ? -0.679 11.021 22.188 1.00 96.25 182 MET A CA 1
ATOM 1471 C C . MET A 1 182 ? 0.315 10.378 21.203 1.00 96.25 182 MET A C 1
ATOM 1473 O O . MET A 1 182 ? 1.390 10.945 21.010 1.00 96.25 182 MET A O 1
ATOM 1477 N N . PRO A 1 183 ? -0.021 9.268 20.507 1.00 97.44 183 PRO A N 1
ATOM 1478 C CA . PRO A 1 183 ? 0.823 8.753 19.430 1.00 97.44 183 PRO A CA 1
ATOM 1479 C C . PRO A 1 183 ? 1.128 9.782 18.335 1.00 97.44 183 PRO A C 1
ATOM 1481 O O . PRO A 1 183 ? 2.259 9.839 17.860 1.00 97.44 183 PRO A O 1
ATOM 1484 N N . THR A 1 184 ? 0.150 10.608 17.950 1.00 98.12 184 THR A N 1
ATOM 1485 C CA . THR A 1 184 ? 0.357 11.669 16.954 1.00 98.12 184 THR A CA 1
ATOM 1486 C C . THR A 1 184 ? 1.358 12.712 17.442 1.00 98.12 184 THR A C 1
ATOM 1488 O O . THR A 1 184 ? 2.277 13.055 16.705 1.00 98.12 184 THR A O 1
ATOM 1491 N N . LEU A 1 185 ? 1.231 13.186 18.685 1.00 98.06 185 LEU A N 1
ATOM 1492 C CA . LEU A 1 185 ? 2.154 14.167 19.257 1.00 98.06 185 LEU A CA 1
ATOM 1493 C C . LEU A 1 185 ? 3.588 13.621 19.321 1.00 98.06 185 LEU A C 1
ATOM 1495 O O . LEU A 1 185 ? 4.522 14.288 18.883 1.00 98.06 185 LEU A O 1
ATOM 1499 N N . ILE A 1 186 ? 3.754 12.386 19.800 1.00 98.12 186 ILE A N 1
ATOM 1500 C CA . ILE A 1 186 ? 5.062 11.721 19.863 1.00 98.12 186 ILE A CA 1
ATOM 1501 C C . ILE A 1 186 ? 5.658 11.577 18.457 1.00 98.12 186 ILE A C 1
ATOM 1503 O O . ILE A 1 186 ? 6.833 11.876 18.253 1.00 98.12 186 ILE A O 1
ATOM 1507 N N . ALA A 1 187 ? 4.855 11.167 17.473 1.00 98.19 187 ALA A N 1
ATOM 1508 C CA . ALA A 1 187 ? 5.310 11.033 16.094 1.00 98.19 187 ALA A CA 1
ATOM 1509 C C . ALA A 1 187 ? 5.754 12.367 15.484 1.00 98.19 187 ALA A C 1
ATOM 1511 O O . ALA A 1 187 ? 6.773 12.390 14.802 1.00 98.19 187 ALA A O 1
ATOM 1512 N N . ILE A 1 188 ? 5.043 13.468 15.751 1.00 98.06 188 ILE A N 1
ATOM 1513 C CA . ILE A 1 188 ? 5.423 14.812 15.287 1.00 98.06 188 ILE A CA 1
ATOM 1514 C C . ILE A 1 188 ? 6.768 15.229 15.882 1.00 98.06 188 ILE A C 1
ATOM 1516 O O . ILE A 1 188 ? 7.627 15.721 15.151 1.00 98.06 188 ILE A O 1
ATOM 1520 N N . ILE A 1 189 ? 6.976 15.001 17.183 1.00 98.12 189 ILE A N 1
ATOM 1521 C CA . ILE A 1 189 ? 8.235 15.338 17.858 1.00 98.12 189 ILE A CA 1
ATOM 1522 C C . ILE A 1 189 ? 9.385 14.537 17.238 1.00 98.12 189 ILE A C 1
ATOM 1524 O O . ILE A 1 189 ? 10.379 15.121 16.813 1.00 98.12 189 ILE A O 1
ATOM 1528 N N . ILE A 1 190 ? 9.232 13.215 17.109 1.00 97.69 190 ILE A N 1
ATOM 1529 C CA . ILE A 1 190 ? 10.268 12.350 16.528 1.00 97.69 190 ILE A CA 1
ATOM 1530 C C . ILE A 1 190 ? 10.530 12.715 15.063 1.00 97.69 190 ILE A C 1
ATOM 1532 O O . ILE A 1 190 ? 11.685 12.837 14.669 1.00 97.69 190 ILE A O 1
ATOM 1536 N N . ALA A 1 191 ? 9.486 12.925 14.259 1.00 96.62 191 ALA A N 1
ATOM 1537 C CA . ALA A 1 191 ? 9.633 13.311 12.859 1.00 96.62 191 ALA A CA 1
ATOM 1538 C C . ALA A 1 191 ? 10.365 14.648 12.714 1.00 96.62 191 ALA A C 1
ATOM 1540 O O . ALA A 1 191 ? 11.272 14.752 11.894 1.00 96.62 191 ALA A O 1
ATOM 1541 N N . THR A 1 192 ? 10.032 15.637 13.545 1.00 95.69 192 THR A N 1
ATOM 1542 C CA . THR A 1 192 ? 10.723 16.935 13.564 1.00 95.69 192 THR A CA 1
ATOM 1543 C C . THR A 1 192 ? 12.204 16.767 13.884 1.00 95.69 192 THR A C 1
ATOM 1545 O O . THR A 1 192 ? 13.044 17.303 13.170 1.00 95.69 192 THR A O 1
ATOM 1548 N N . LEU A 1 193 ? 12.539 15.977 14.909 1.00 95.44 193 LEU A N 1
ATOM 1549 C CA . LEU A 1 193 ? 13.932 15.711 15.278 1.00 95.44 193 LEU A CA 1
ATOM 1550 C C . LEU A 1 193 ? 14.690 14.993 14.152 1.00 95.44 193 LEU A C 1
ATOM 1552 O O . LEU A 1 193 ? 15.802 15.386 13.810 1.00 95.44 193 LEU A O 1
ATOM 1556 N N . VAL A 1 194 ? 14.086 13.972 13.538 1.00 93.25 194 VAL A N 1
ATOM 1557 C CA . VAL A 1 194 ? 14.704 13.230 12.428 1.00 93.25 194 VAL A CA 1
ATOM 1558 C C . VAL A 1 194 ? 14.920 14.126 11.212 1.00 93.25 194 VAL A C 1
ATOM 1560 O O . VAL A 1 194 ? 15.966 14.039 10.581 1.00 93.25 194 VAL A O 1
ATOM 1563 N N . LEU A 1 195 ? 13.973 15.000 10.875 1.00 91.81 195 LEU A N 1
ATOM 1564 C CA . LEU A 1 195 ? 14.125 15.904 9.735 1.00 91.81 195 LEU A CA 1
ATOM 1565 C C . LEU A 1 195 ? 15.130 17.030 10.017 1.00 91.81 195 LEU A C 1
ATOM 1567 O O . LEU A 1 195 ? 15.895 17.382 9.126 1.00 91.81 195 LEU A O 1
ATOM 1571 N N . ALA A 1 196 ? 15.180 17.547 11.248 1.00 91.00 196 ALA A N 1
ATOM 1572 C CA . ALA A 1 196 ? 16.109 18.610 11.632 1.00 91.00 196 ALA A CA 1
ATOM 1573 C C . ALA A 1 196 ? 17.571 18.136 11.710 1.00 91.00 196 ALA A C 1
ATOM 1575 O O . ALA A 1 196 ? 18.470 18.866 11.304 1.00 91.00 196 ALA A O 1
ATOM 1576 N N . PHE A 1 197 ? 17.815 16.921 12.217 1.00 90.19 197 PHE A N 1
ATOM 1577 C CA . PHE A 1 197 ? 19.170 16.416 12.494 1.00 90.19 197 PHE A CA 1
ATOM 1578 C C . PHE A 1 197 ? 19.605 15.247 11.600 1.00 90.19 197 PHE A C 1
ATOM 1580 O O . PHE A 1 197 ? 20.777 14.885 11.575 1.00 90.19 197 PHE A O 1
ATOM 1587 N N . GLY A 1 198 ? 18.683 14.615 10.872 1.00 82.12 198 GLY A N 1
ATOM 1588 C CA . GLY A 1 198 ? 18.966 13.413 10.080 1.00 82.12 198 GLY A CA 1
ATOM 1589 C C . GLY A 1 198 ? 19.580 13.675 8.706 1.00 82.12 198 GLY A C 1
ATOM 1590 O O . GLY A 1 198 ? 19.956 12.711 8.036 1.00 82.12 198 GLY A O 1
ATOM 1591 N N . HIS A 1 199 ? 19.682 14.944 8.289 1.00 81.31 199 HIS A N 1
ATOM 1592 C CA . HIS A 1 199 ? 20.207 15.366 6.983 1.00 81.31 199 HIS A CA 1
ATOM 1593 C C . HIS A 1 199 ? 19.570 14.597 5.809 1.00 81.31 199 HIS A C 1
ATOM 1595 O O . HIS A 1 199 ? 20.255 14.053 4.942 1.00 81.31 199 HIS A O 1
ATOM 1601 N N . VAL A 1 200 ? 18.235 14.511 5.796 1.00 77.88 200 VAL A N 1
ATOM 1602 C CA . VAL A 1 200 ? 17.460 13.834 4.741 1.00 77.88 200 VAL A CA 1
ATOM 1603 C C . VAL A 1 200 ? 17.289 14.782 3.549 1.00 77.88 200 VAL A C 1
ATOM 1605 O O . VAL A 1 200 ? 16.186 15.239 3.259 1.00 77.88 200 VAL A O 1
ATOM 1608 N N . ASN A 1 201 ? 18.383 15.118 2.869 1.00 76.06 201 ASN A N 1
ATOM 1609 C CA . ASN A 1 201 ? 18.348 16.022 1.720 1.00 76.06 201 ASN A CA 1
ATOM 1610 C C . ASN A 1 201 ? 18.294 15.211 0.424 1.00 76.06 201 ASN A C 1
ATOM 1612 O O . ASN A 1 201 ? 19.151 14.370 0.173 1.00 76.06 201 ASN A O 1
ATOM 1616 N N . TYR A 1 202 ? 17.265 15.447 -0.394 1.00 72.00 202 TYR A N 1
ATOM 1617 C CA . TYR A 1 202 ? 17.137 14.845 -1.723 1.00 72.00 202 TYR A CA 1
ATOM 1618 C C . TYR A 1 202 ? 17.272 15.939 -2.780 1.00 72.00 202 TYR A C 1
ATOM 1620 O O . TYR A 1 202 ? 16.283 16.451 -3.298 1.00 72.00 202 TYR A O 1
ATOM 1628 N N . GLU A 1 203 ? 18.511 16.318 -3.077 1.00 68.50 203 GLU A N 1
ATOM 1629 C CA . GLU A 1 203 ? 18.830 17.465 -3.946 1.00 68.50 203 GLU A CA 1
ATOM 1630 C C . GLU A 1 203 ? 18.795 17.120 -5.445 1.00 68.50 203 GLU A C 1
ATOM 1632 O O . GLU A 1 203 ? 18.962 17.985 -6.298 1.00 68.50 203 GLU A O 1
ATOM 1637 N N . LYS A 1 204 ? 18.558 15.848 -5.788 1.00 66.94 204 LYS A N 1
ATOM 1638 C CA . LYS A 1 204 ? 18.642 15.339 -7.166 1.00 66.94 204 LYS A CA 1
ATOM 1639 C C . LYS A 1 204 ? 17.493 15.802 -8.078 1.00 66.94 204 LYS A C 1
ATOM 1641 O O . LYS A 1 204 ? 17.612 15.721 -9.297 1.00 66.94 204 LYS A O 1
ATOM 1646 N N . GLU A 1 205 ? 16.369 16.235 -7.508 1.00 74.44 205 GLU A N 1
ATOM 1647 C CA . GLU A 1 205 ? 15.140 16.583 -8.238 1.00 74.44 205 GLU A CA 1
ATOM 1648 C C . GLU A 1 205 ? 14.540 17.900 -7.702 1.00 74.44 205 GLU A C 1
ATOM 1650 O O . GLU A 1 205 ? 15.220 18.689 -7.053 1.00 74.44 205 GLU A O 1
ATOM 1655 N N . SER A 1 206 ? 13.262 18.177 -7.979 1.00 78.44 206 SER A N 1
ATOM 1656 C CA . SER A 1 206 ? 12.620 19.433 -7.574 1.00 78.44 206 SER A CA 1
ATOM 1657 C C . SER A 1 206 ? 12.421 19.564 -6.056 1.00 78.44 206 SER A C 1
ATOM 1659 O O . SER A 1 206 ? 12.183 18.581 -5.347 1.00 78.44 206 SER A O 1
ATOM 1661 N N . TYR A 1 207 ? 12.381 20.809 -5.564 1.00 81.75 207 TYR A N 1
ATOM 1662 C CA . TYR A 1 207 ? 12.022 21.121 -4.172 1.00 81.75 207 TYR A CA 1
ATOM 1663 C C . TYR A 1 207 ? 10.672 20.512 -3.747 1.00 81.75 207 TYR A C 1
ATOM 1665 O O . TYR A 1 207 ? 10.506 20.107 -2.597 1.00 81.75 207 TYR A O 1
ATOM 1673 N N . GLY A 1 208 ? 9.716 20.390 -4.677 1.00 83.88 208 GLY A N 1
ATOM 1674 C CA . GLY A 1 208 ? 8.429 19.738 -4.417 1.00 83.88 208 GLY A CA 1
ATOM 1675 C C . GLY A 1 208 ? 8.562 18.238 -4.134 1.00 83.88 208 GLY A C 1
ATOM 1676 O O . GLY A 1 208 ? 7.879 17.711 -3.256 1.00 83.88 208 GLY A O 1
ATOM 1677 N N . PHE A 1 209 ? 9.475 17.548 -4.821 1.00 84.12 209 PHE A N 1
ATOM 1678 C CA . PHE A 1 209 ? 9.742 16.132 -4.568 1.00 84.12 209 PHE A CA 1
ATOM 1679 C C . PHE A 1 209 ? 10.473 15.920 -3.235 1.00 84.12 209 PHE A C 1
ATOM 1681 O O . PHE A 1 209 ? 10.151 14.986 -2.499 1.00 84.12 209 PHE A O 1
ATOM 1688 N N . MET A 1 210 ? 11.375 16.832 -2.865 1.00 86.56 210 MET A N 1
ATOM 1689 C CA . MET A 1 210 ? 12.013 16.828 -1.545 1.00 86.56 210 MET A CA 1
ATOM 1690 C C . MET A 1 210 ? 10.984 16.976 -0.414 1.00 86.56 210 MET A C 1
ATOM 1692 O O . MET A 1 210 ? 10.998 16.194 0.538 1.00 86.56 210 MET A O 1
ATOM 1696 N N . ALA A 1 211 ? 10.026 17.899 -0.549 1.00 89.75 211 ALA A N 1
ATOM 1697 C CA . ALA A 1 211 ? 8.938 18.052 0.419 1.00 89.75 211 ALA A CA 1
ATOM 1698 C C . ALA A 1 211 ? 8.077 16.779 0.539 1.00 89.75 211 ALA A C 1
ATOM 1700 O O . ALA A 1 211 ? 7.695 16.388 1.644 1.00 89.75 211 ALA A O 1
ATOM 1701 N N . ALA A 1 212 ? 7.815 16.089 -0.578 1.00 91.50 212 ALA A N 1
ATOM 1702 C CA . ALA A 1 212 ? 7.110 14.808 -0.565 1.00 91.50 212 ALA A CA 1
ATOM 1703 C C . ALA A 1 212 ? 7.900 13.719 0.186 1.00 91.50 212 ALA A C 1
ATOM 1705 O O . ALA A 1 212 ? 7.307 12.947 0.937 1.00 91.50 212 ALA A O 1
ATOM 1706 N N . ILE A 1 213 ? 9.229 13.680 0.053 1.00 90.62 213 ILE A N 1
ATOM 1707 C CA . ILE A 1 213 ? 10.083 12.751 0.811 1.00 90.62 213 ILE A CA 1
ATOM 1708 C C . ILE A 1 213 ? 10.024 13.052 2.309 1.00 90.62 213 ILE A C 1
ATOM 1710 O O . ILE A 1 213 ? 9.818 12.131 3.099 1.00 90.62 213 ILE A O 1
ATOM 1714 N N . TRP A 1 214 ? 10.143 14.317 2.717 1.00 92.56 214 TRP A N 1
ATOM 1715 C CA . TRP A 1 214 ? 10.037 14.698 4.131 1.00 92.56 214 TRP A CA 1
ATOM 1716 C C . TRP A 1 214 ? 8.685 14.318 4.728 1.00 92.56 214 TRP A C 1
ATOM 1718 O O . TRP A 1 214 ? 8.623 13.744 5.818 1.00 92.56 214 TRP A O 1
ATOM 1728 N N . LEU A 1 215 ? 7.603 14.563 3.986 1.00 95.25 215 LEU A N 1
ATOM 1729 C CA . LEU A 1 215 ? 6.265 14.156 4.397 1.00 95.25 215 LEU A CA 1
ATOM 1730 C C . LEU A 1 215 ? 6.154 12.630 4.509 1.00 95.25 215 LEU A C 1
ATOM 1732 O O . LEU A 1 215 ? 5.631 12.123 5.499 1.00 95.25 215 LEU A O 1
ATOM 1736 N N . ALA A 1 216 ? 6.696 11.882 3.547 1.00 95.50 216 ALA A N 1
ATOM 1737 C CA . ALA A 1 216 ? 6.704 10.424 3.591 1.00 95.50 216 ALA A CA 1
ATOM 1738 C C . ALA A 1 216 ? 7.506 9.880 4.784 1.00 95.50 216 ALA A C 1
ATOM 1740 O O . ALA A 1 216 ? 7.073 8.913 5.417 1.00 95.50 216 ALA A O 1
ATOM 1741 N N . VAL A 1 217 ? 8.630 10.511 5.141 1.00 95.62 217 VAL A N 1
ATOM 1742 C CA . VAL A 1 217 ? 9.424 10.164 6.331 1.00 95.62 217 VAL A CA 1
ATOM 1743 C C . VAL A 1 217 ? 8.600 10.391 7.595 1.00 95.62 217 VAL A C 1
ATOM 1745 O O . VAL A 1 217 ? 8.476 9.478 8.414 1.00 95.62 217 VAL A O 1
ATOM 1748 N N . ALA A 1 218 ? 7.958 11.554 7.720 1.00 97.44 218 ALA A N 1
ATOM 1749 C CA . ALA A 1 218 ? 7.094 11.865 8.854 1.00 97.44 218 ALA A CA 1
ATOM 1750 C C . ALA A 1 218 ? 5.924 10.872 8.980 1.00 97.44 218 ALA A C 1
ATOM 1752 O O . ALA A 1 218 ? 5.664 10.348 10.065 1.00 97.44 218 ALA A O 1
ATOM 1753 N N . CYS A 1 219 ? 5.254 10.536 7.874 1.00 98.19 219 CYS A N 1
ATOM 1754 C CA . CYS A 1 219 ? 4.166 9.557 7.864 1.00 98.19 219 CYS A CA 1
ATOM 1755 C C . CYS A 1 219 ? 4.649 8.130 8.176 1.00 98.19 219 CYS A C 1
ATOM 1757 O O . CYS A 1 219 ? 3.942 7.373 8.847 1.00 98.19 219 CYS A O 1
ATOM 1759 N N . SER A 1 220 ? 5.856 7.754 7.745 1.00 97.94 220 SER A N 1
ATOM 1760 C CA . SER A 1 220 ? 6.458 6.451 8.066 1.00 97.94 220 SER A CA 1
ATOM 1761 C C . SER A 1 220 ? 6.765 6.339 9.560 1.00 97.94 220 SER A C 1
ATOM 1763 O O . SER A 1 220 ? 6.397 5.350 10.194 1.00 97.94 220 SER A O 1
ATOM 1765 N N . ILE A 1 221 ? 7.333 7.392 10.159 1.00 98.31 221 ILE A N 1
ATOM 1766 C CA . ILE A 1 221 ? 7.534 7.496 11.613 1.00 98.31 221 ILE A CA 1
ATOM 1767 C C . ILE A 1 221 ? 6.192 7.424 12.342 1.00 98.31 221 ILE A C 1
ATOM 1769 O O . ILE A 1 221 ? 6.053 6.673 13.307 1.00 98.31 221 ILE A O 1
ATOM 1773 N N . TYR A 1 222 ? 5.174 8.135 11.854 1.00 98.62 222 TYR A N 1
ATOM 1774 C CA . TYR A 1 222 ? 3.838 8.070 12.436 1.00 98.62 222 TYR A CA 1
ATOM 1775 C C . TYR A 1 222 ? 3.247 6.659 12.379 1.00 98.62 222 TYR A C 1
ATOM 1777 O O . TYR A 1 222 ? 2.675 6.201 13.365 1.00 98.62 222 TYR A O 1
ATOM 1785 N N . THR A 1 223 ? 3.459 5.928 11.284 1.00 98.50 223 THR A N 1
ATOM 1786 C CA . THR A 1 223 ? 3.048 4.521 11.155 1.00 98.50 223 THR A CA 1
ATOM 1787 C C . THR A 1 223 ? 3.679 3.654 12.240 1.00 98.50 223 THR A C 1
ATOM 1789 O O . THR A 1 223 ? 2.964 2.892 12.896 1.00 98.50 223 THR A O 1
ATOM 1792 N N . ILE A 1 224 ? 4.988 3.801 12.467 1.00 98.62 224 ILE A N 1
ATOM 1793 C CA . ILE A 1 224 ? 5.735 3.068 13.498 1.00 98.62 224 ILE A CA 1
ATOM 1794 C C . ILE A 1 224 ? 5.192 3.413 14.887 1.00 98.62 224 ILE A C 1
ATOM 1796 O O . ILE A 1 224 ? 4.761 2.526 15.623 1.00 98.62 224 ILE A O 1
ATOM 1800 N N . VAL A 1 225 ? 5.165 4.701 15.235 1.00 98.56 225 VAL A N 1
ATOM 1801 C CA . VAL A 1 225 ? 4.783 5.177 16.572 1.00 98.56 225 VAL A CA 1
ATOM 1802 C C . VAL A 1 225 ? 3.328 4.835 16.884 1.00 98.56 225 VAL A C 1
ATOM 1804 O O . VAL A 1 225 ? 3.038 4.311 17.959 1.00 98.56 225 VAL A O 1
ATOM 1807 N N . ALA A 1 226 ? 2.405 5.078 15.951 1.00 98.25 226 ALA A N 1
ATOM 1808 C CA . ALA A 1 226 ? 0.984 4.828 16.156 1.00 98.25 226 ALA A CA 1
ATOM 1809 C C . ALA A 1 226 ? 0.675 3.337 16.318 1.00 98.25 226 ALA A C 1
ATOM 1811 O O . ALA A 1 226 ? -0.089 2.979 17.216 1.00 98.25 226 ALA A O 1
ATOM 1812 N N . ASN A 1 227 ? 1.275 2.461 15.506 1.00 98.06 227 ASN A N 1
ATOM 1813 C CA . ASN A 1 227 ? 1.030 1.021 15.615 1.00 98.06 227 ASN A CA 1
ATOM 1814 C C . ASN A 1 227 ? 1.745 0.408 16.823 1.00 98.06 227 ASN A C 1
ATOM 1816 O O . ASN A 1 227 ? 1.158 -0.446 17.486 1.00 98.06 227 ASN A O 1
ATOM 1820 N N . ALA A 1 228 ? 2.943 0.885 17.176 1.00 97.56 228 ALA A N 1
ATOM 1821 C CA . ALA A 1 228 ? 3.598 0.500 18.422 1.00 97.56 228 ALA A CA 1
ATOM 1822 C C . ALA A 1 228 ? 2.719 0.897 19.614 1.00 97.56 228 ALA A C 1
ATOM 1824 O O . ALA A 1 228 ? 2.290 0.035 20.373 1.00 97.56 228 ALA A O 1
ATOM 1825 N N . ALA A 1 229 ? 2.332 2.169 19.729 1.00 97.50 229 ALA A N 1
ATOM 1826 C CA . ALA A 1 229 ? 1.498 2.651 20.828 1.00 97.50 229 ALA A CA 1
ATOM 1827 C C . ALA A 1 229 ? 0.140 1.929 20.920 1.00 97.50 229 ALA A C 1
ATOM 1829 O O . ALA A 1 229 ? -0.362 1.692 22.024 1.00 97.50 229 ALA A O 1
ATOM 1830 N N . TYR A 1 230 ? -0.444 1.514 19.791 1.00 96.50 230 TYR A N 1
ATOM 1831 C CA . TYR A 1 230 ? -1.713 0.784 19.773 1.00 96.50 230 TYR A CA 1
ATOM 1832 C C . TYR A 1 230 ? -1.639 -0.572 20.499 1.00 96.50 230 TYR A C 1
ATOM 1834 O O . TYR A 1 230 ? -2.630 -0.987 21.107 1.00 96.50 230 TYR A O 1
ATOM 1842 N N . ILE A 1 231 ? -0.474 -1.228 20.545 1.00 95.69 231 ILE A N 1
ATOM 1843 C CA . ILE A 1 231 ? -0.272 -2.472 21.311 1.00 95.69 231 ILE A CA 1
ATOM 1844 C C . ILE A 1 231 ? -0.609 -2.254 22.795 1.00 95.69 231 ILE A C 1
ATOM 1846 O O . ILE A 1 231 ? -1.296 -3.071 23.415 1.00 95.69 231 ILE A O 1
ATOM 1850 N N . TRP A 1 232 ? -0.217 -1.116 23.366 1.00 94.56 232 TRP A N 1
ATOM 1851 C CA . TRP A 1 232 ? -0.499 -0.787 24.765 1.00 94.56 232 TRP A CA 1
ATOM 1852 C C . TRP A 1 232 ? -1.855 -0.085 24.940 1.00 94.56 232 TRP A C 1
ATOM 1854 O O . TRP A 1 232 ? -2.657 -0.500 25.775 1.00 94.56 232 TRP A O 1
ATOM 1864 N N . ILE A 1 233 ? -2.176 0.917 24.116 1.00 93.00 233 ILE A N 1
ATOM 1865 C CA . ILE A 1 233 ? -3.398 1.739 24.244 1.00 93.00 233 ILE A CA 1
ATOM 1866 C C . ILE A 1 233 ? -4.658 0.990 23.781 1.00 93.00 233 ILE A C 1
ATOM 1868 O O . ILE A 1 233 ? -5.751 1.133 24.346 1.00 93.00 233 ILE A O 1
ATOM 1872 N N . GLY A 1 234 ? -4.547 0.243 22.687 1.00 88.50 234 GLY A N 1
ATOM 1873 C CA . GLY A 1 234 ? -5.629 -0.520 22.071 1.00 88.50 234 GLY A CA 1
ATOM 1874 C C . GLY A 1 234 ? -5.759 -1.910 22.678 1.00 88.50 234 GLY A C 1
ATOM 1875 O O . GLY A 1 234 ? -6.852 -2.297 23.094 1.00 88.50 234 GLY A O 1
ATOM 1876 N N . MET A 1 235 ? -4.639 -2.628 22.758 1.00 90.25 235 MET A N 1
ATOM 1877 C CA . MET A 1 235 ? -4.603 -4.069 23.044 1.00 90.25 235 MET A CA 1
ATOM 1878 C C . MET A 1 235 ? -4.196 -4.404 24.481 1.00 90.25 235 MET A C 1
ATOM 1880 O O . MET A 1 235 ? -4.170 -5.579 24.852 1.00 90.25 235 MET A O 1
ATOM 1884 N N . LYS A 1 236 ? -3.933 -3.382 25.309 1.00 91.88 236 LYS A N 1
ATOM 1885 C CA . LYS A 1 236 ? -3.554 -3.513 26.725 1.00 91.88 236 LYS A CA 1
ATOM 1886 C C . LYS A 1 236 ? -2.321 -4.409 26.933 1.00 91.88 236 LYS A C 1
ATOM 1888 O O . LYS A 1 236 ? -2.272 -5.170 27.892 1.00 91.88 236 LYS A O 1
ATOM 1893 N N . GLY A 1 237 ? -1.364 -4.364 26.004 1.00 90.00 237 GLY A N 1
ATOM 1894 C CA . GLY A 1 237 ? -0.109 -5.121 26.074 1.00 90.00 237 GLY A CA 1
ATOM 1895 C C . GLY A 1 237 ? -0.216 -6.600 25.682 1.00 90.00 237 GLY A C 1
ATOM 1896 O O . GLY A 1 237 ? 0.758 -7.334 25.811 1.00 90.00 237 GLY A O 1
ATOM 1897 N N . LYS A 1 238 ? -1.370 -7.069 25.189 1.00 92.81 238 LYS A N 1
ATOM 1898 C CA . LYS A 1 238 ? -1.569 -8.478 24.810 1.00 92.81 238 LYS A CA 1
ATOM 1899 C C . LYS A 1 238 ? -0.916 -8.811 23.463 1.00 92.81 238 LYS A C 1
ATOM 1901 O O . LYS A 1 238 ? -1.598 -8.835 22.441 1.00 92.81 238 LYS A O 1
ATOM 1906 N N . LEU A 1 239 ? 0.380 -9.127 23.477 1.00 89.69 239 LEU A N 1
ATOM 1907 C CA . LEU A 1 239 ? 1.183 -9.400 22.273 1.00 89.69 239 LEU A CA 1
ATOM 1908 C C . LEU A 1 239 ? 0.601 -10.491 21.361 1.00 89.69 239 LEU A C 1
ATOM 1910 O O . LEU A 1 239 ? 0.636 -10.336 20.144 1.00 89.69 239 LEU A O 1
ATOM 1914 N N . ASN A 1 240 ? -0.023 -11.530 21.923 1.00 90.31 240 ASN A N 1
ATOM 1915 C CA . ASN A 1 240 ? -0.625 -12.625 21.146 1.00 90.31 240 ASN A CA 1
ATOM 1916 C C . ASN A 1 240 ? -1.752 -12.165 20.207 1.00 90.31 240 ASN A C 1
ATOM 1918 O O . ASN A 1 240 ? -2.065 -12.844 19.235 1.00 90.31 240 ASN A O 1
ATOM 1922 N N . LEU A 1 241 ? -2.376 -11.020 20.491 1.00 88.62 241 LEU A N 1
ATOM 1923 C CA . LEU A 1 241 ? -3.412 -10.439 19.640 1.00 88.62 241 LEU A CA 1
ATOM 1924 C C . LEU A 1 241 ? -2.834 -9.371 18.691 1.00 88.62 241 LEU A C 1
ATOM 1926 O O . LEU A 1 241 ? -3.500 -8.974 17.739 1.00 88.62 241 LEU A O 1
ATOM 1930 N N . SER A 1 242 ? -1.600 -8.915 18.926 1.00 93.00 242 SER A N 1
ATOM 1931 C CA . SER A 1 242 ? -0.992 -7.734 18.298 1.00 93.00 242 SER A CA 1
ATOM 1932 C C . SER A 1 242 ? -0.324 -7.988 16.949 1.00 93.00 242 SER A C 1
ATOM 1934 O O . SER A 1 242 ? 0.363 -7.102 16.446 1.00 93.00 242 SER A O 1
ATOM 1936 N N . GLY A 1 243 ? -0.527 -9.158 16.332 1.00 93.19 243 GLY A N 1
ATOM 1937 C CA . GLY A 1 243 ? 0.127 -9.523 15.069 1.00 93.19 243 GLY A CA 1
ATOM 1938 C C . GLY A 1 243 ? -0.041 -8.470 13.966 1.00 93.19 243 GLY A C 1
ATOM 1939 O O . GLY A 1 243 ? 0.932 -8.113 13.309 1.00 93.19 243 GLY A O 1
ATOM 1940 N N . GLY A 1 244 ? -1.241 -7.892 13.827 1.00 93.38 244 GLY A N 1
ATOM 1941 C CA . GLY A 1 244 ? -1.492 -6.812 12.864 1.00 93.38 244 GLY A CA 1
ATOM 1942 C C . GLY A 1 244 ? -0.708 -5.530 13.167 1.00 93.38 244 GLY A C 1
ATOM 1943 O O . GLY A 1 244 ? -0.109 -4.947 12.270 1.00 93.38 244 GLY A O 1
ATOM 1944 N N . SER A 1 245 ? -0.664 -5.094 14.429 1.00 96.25 245 SER A N 1
ATOM 1945 C CA . SER A 1 245 ? 0.109 -3.911 14.837 1.00 96.25 245 SER A CA 1
ATOM 1946 C C . SER A 1 245 ? 1.613 -4.126 14.660 1.00 96.25 245 SER A C 1
ATOM 1948 O O . SER A 1 245 ? 2.293 -3.236 14.163 1.00 96.25 245 SER A O 1
ATOM 1950 N N . ILE A 1 246 ? 2.128 -5.316 14.984 1.00 96.50 246 ILE A N 1
ATOM 1951 C CA . ILE A 1 246 ? 3.540 -5.673 14.777 1.00 96.50 246 ILE A CA 1
ATOM 1952 C C . ILE A 1 246 ? 3.889 -5.642 13.283 1.00 96.50 246 ILE A C 1
ATOM 1954 O O . ILE A 1 246 ? 4.883 -5.026 12.898 1.00 96.50 246 ILE A O 1
ATOM 1958 N N . ALA A 1 247 ? 3.049 -6.235 12.429 1.00 96.19 247 ALA A N 1
ATOM 1959 C CA . ALA A 1 247 ? 3.247 -6.206 10.981 1.00 96.19 247 ALA A CA 1
ATOM 1960 C C . ALA A 1 247 ? 3.271 -4.768 10.432 1.00 96.19 247 ALA A C 1
ATOM 1962 O O . ALA A 1 247 ? 4.114 -4.432 9.604 1.00 96.19 247 ALA A O 1
ATOM 1963 N N . HIS A 1 248 ? 2.391 -3.897 10.929 1.00 97.06 248 HIS A N 1
ATOM 1964 C CA . HIS A 1 248 ? 2.339 -2.493 10.522 1.00 97.06 248 HIS A CA 1
ATOM 1965 C C . HIS A 1 248 ? 3.526 -1.663 11.028 1.00 97.06 248 HIS A C 1
ATOM 1967 O O . HIS A 1 248 ? 3.998 -0.789 10.303 1.00 97.06 248 HIS A O 1
ATOM 1973 N N . VAL A 1 249 ? 4.052 -1.947 12.226 1.00 98.12 249 VAL A N 1
ATOM 1974 C CA . VAL A 1 249 ? 5.332 -1.376 12.685 1.00 98.12 249 VAL A CA 1
ATOM 1975 C C . VAL A 1 249 ? 6.448 -1.773 11.717 1.00 98.12 249 VAL A C 1
ATOM 1977 O O . VAL A 1 249 ? 7.183 -0.906 11.250 1.00 98.12 249 VAL A O 1
ATOM 1980 N N . GLY A 1 250 ? 6.521 -3.056 11.345 1.00 97.44 250 GLY A N 1
ATOM 1981 C CA . GLY A 1 250 ? 7.441 -3.558 10.320 1.00 97.44 250 GLY A CA 1
ATOM 1982 C C . GLY A 1 250 ? 7.312 -2.819 8.989 1.00 97.44 250 GLY A C 1
ATOM 1983 O O . GLY A 1 250 ? 8.309 -2.355 8.441 1.00 97.44 250 GLY A O 1
ATOM 1984 N N . PHE A 1 251 ? 6.084 -2.637 8.503 1.00 96.56 251 PHE A N 1
ATOM 1985 C CA . PHE A 1 251 ? 5.813 -1.885 7.278 1.00 96.56 251 PHE A CA 1
ATOM 1986 C C . PHE A 1 251 ? 6.304 -0.431 7.362 1.00 96.56 251 PHE A C 1
ATOM 1988 O O . PHE A 1 251 ? 6.982 0.037 6.448 1.00 96.56 251 PHE A O 1
ATOM 1995 N N . GLY A 1 252 ? 6.038 0.263 8.473 1.00 97.69 252 GLY A N 1
ATOM 1996 C CA . GLY A 1 252 ? 6.534 1.622 8.700 1.00 97.69 252 GLY A CA 1
ATOM 1997 C C . GLY A 1 252 ? 8.065 1.706 8.717 1.00 97.69 252 GLY A C 1
ATOM 1998 O O . GLY A 1 252 ? 8.629 2.632 8.136 1.00 97.69 252 GLY A O 1
ATOM 1999 N N . MET A 1 253 ? 8.748 0.719 9.311 1.00 97.88 253 MET A N 1
ATOM 2000 C CA . MET A 1 253 ? 10.217 0.636 9.296 1.00 97.88 253 MET A CA 1
ATOM 2001 C C . MET A 1 253 ? 10.770 0.421 7.886 1.00 97.88 253 MET A C 1
ATOM 2003 O O . MET A 1 253 ? 11.754 1.059 7.519 1.00 97.88 253 MET A O 1
ATOM 2007 N N . VAL A 1 254 ? 10.128 -0.430 7.079 1.00 96.44 254 VAL A N 1
ATOM 2008 C CA . VAL A 1 254 ? 10.514 -0.641 5.675 1.00 96.44 254 VAL A CA 1
ATOM 2009 C C . VAL A 1 254 ? 10.369 0.651 4.872 1.00 96.44 254 VAL A C 1
ATOM 2011 O O . VAL A 1 254 ? 11.307 1.029 4.172 1.00 96.44 254 VAL A O 1
ATOM 2014 N N . LEU A 1 255 ? 9.242 1.363 4.999 1.00 95.25 255 LEU A N 1
ATOM 2015 C CA . LEU A 1 255 ? 9.046 2.648 4.319 1.00 95.25 255 LEU A CA 1
ATOM 2016 C C . LEU A 1 255 ? 10.107 3.675 4.731 1.00 95.25 255 LEU A C 1
ATOM 2018 O O . LEU A 1 255 ? 10.732 4.291 3.869 1.00 95.25 255 LEU A O 1
ATOM 2022 N N . LEU A 1 256 ? 10.358 3.815 6.034 1.00 95.25 256 LEU A N 1
ATOM 2023 C CA . LEU A 1 256 ? 11.367 4.735 6.552 1.00 95.25 256 LEU A CA 1
ATOM 2024 C C . LEU A 1 256 ? 12.771 4.392 6.030 1.00 95.25 256 LEU A C 1
ATOM 2026 O O . LEU A 1 256 ? 13.495 5.281 5.585 1.00 95.25 256 LEU A O 1
ATOM 2030 N N . GLY A 1 257 ? 13.134 3.107 6.031 1.00 93.44 257 GLY A N 1
ATOM 2031 C CA . GLY A 1 257 ? 14.414 2.624 5.517 1.00 93.44 257 GLY A CA 1
ATOM 2032 C C . GLY A 1 257 ? 14.601 2.913 4.027 1.00 93.44 257 GLY A C 1
ATOM 2033 O O . GLY A 1 257 ? 15.659 3.404 3.636 1.00 93.44 257 GLY A O 1
ATOM 2034 N N . ILE A 1 258 ? 13.568 2.689 3.205 1.00 90.62 258 ILE A N 1
ATOM 2035 C CA . ILE A 1 258 ? 13.588 3.014 1.768 1.00 90.62 258 ILE A CA 1
ATOM 2036 C C . ILE A 1 258 ? 13.828 4.514 1.557 1.00 90.62 258 ILE A C 1
ATOM 2038 O O . ILE A 1 258 ? 14.666 4.889 0.739 1.00 90.62 258 ILE A O 1
ATOM 2042 N N . LEU A 1 259 ? 13.127 5.373 2.301 1.00 89.94 259 LEU A N 1
ATOM 2043 C CA . LEU A 1 259 ? 13.215 6.828 2.142 1.00 89.94 259 LEU A CA 1
ATOM 2044 C C . LEU A 1 259 ? 14.585 7.378 2.560 1.00 89.94 259 LEU A C 1
ATOM 2046 O O . LEU A 1 259 ? 15.181 8.148 1.808 1.00 89.94 259 LEU A O 1
ATOM 2050 N N . ILE A 1 260 ? 15.113 6.942 3.709 1.00 87.38 260 ILE A N 1
ATOM 2051 C CA . ILE A 1 260 ? 16.441 7.356 4.192 1.00 87.38 260 ILE A CA 1
ATOM 2052 C C . ILE A 1 260 ? 17.548 6.809 3.283 1.00 87.38 260 ILE A C 1
ATOM 2054 O O . ILE A 1 260 ? 18.498 7.518 2.961 1.00 87.38 260 ILE A O 1
ATOM 2058 N N . SER A 1 261 ? 17.442 5.551 2.844 1.00 84.94 261 SER A N 1
ATOM 2059 C CA . SER A 1 261 ? 18.416 4.971 1.916 1.00 84.94 261 SER A CA 1
ATOM 2060 C C . SER A 1 261 ? 18.408 5.711 0.580 1.00 84.94 261 SER A C 1
ATOM 2062 O O . SER A 1 261 ? 19.468 6.022 0.043 1.00 84.94 261 SER A O 1
ATOM 2064 N N . SER A 1 262 ? 17.223 6.066 0.077 1.00 78.75 262 SER A N 1
ATOM 2065 C CA . SER A 1 262 ? 17.078 6.843 -1.152 1.00 78.75 262 SER A CA 1
ATOM 2066 C C . SER A 1 262 ? 17.696 8.240 -1.032 1.00 78.75 262 SER A C 1
ATOM 2068 O O . SER A 1 262 ? 18.319 8.692 -1.988 1.00 78.75 262 SER A O 1
ATOM 2070 N N . SER A 1 263 ? 17.576 8.915 0.118 1.00 72.62 263 SER A N 1
ATOM 2071 C CA . SER A 1 263 ? 18.159 10.253 0.321 1.00 72.62 263 SER A CA 1
ATOM 2072 C C . SER A 1 263 ? 19.675 10.271 0.451 1.00 72.62 263 SER A C 1
ATOM 2074 O O . SER A 1 263 ? 20.275 11.318 0.266 1.00 72.62 263 SER A O 1
ATOM 2076 N N . LYS A 1 264 ? 20.302 9.134 0.757 1.00 73.38 264 LYS A N 1
ATOM 2077 C CA . LYS A 1 264 ? 21.758 9.029 0.924 1.00 73.38 264 LYS A CA 1
ATOM 2078 C C . LYS A 1 264 ? 22.458 8.349 -0.256 1.00 73.38 264 LYS A C 1
ATOM 2080 O O . LYS A 1 264 ? 23.607 7.941 -0.129 1.00 73.38 264 LYS A O 1
ATOM 2085 N N . LYS A 1 265 ? 21.775 8.182 -1.395 1.00 70.38 265 LYS A N 1
ATOM 2086 C CA . LYS A 1 265 ? 22.401 7.647 -2.611 1.00 70.38 265 LYS A CA 1
ATOM 2087 C C . LYS A 1 265 ? 23.366 8.678 -3.198 1.00 70.38 265 LYS A C 1
ATOM 2089 O O . LYS A 1 265 ? 22.931 9.718 -3.685 1.00 70.38 265 LYS A O 1
ATOM 2094 N N . GLU A 1 266 ? 24.649 8.340 -3.234 1.00 65.38 266 GLU A N 1
ATOM 2095 C CA . GLU A 1 266 ? 25.669 9.108 -3.952 1.00 65.38 266 GLU A CA 1
ATOM 2096 C C . GLU A 1 266 ? 25.812 8.602 -5.392 1.00 65.38 266 GLU A C 1
ATOM 2098 O O . GLU A 1 266 ? 25.826 7.396 -5.657 1.00 65.38 266 GLU A O 1
ATOM 2103 N N . VAL A 1 267 ? 25.899 9.529 -6.347 1.00 66.44 267 VAL A N 1
ATOM 2104 C CA . VAL A 1 267 ? 26.155 9.194 -7.753 1.00 66.44 267 VAL A CA 1
ATOM 2105 C C . VAL A 1 267 ? 27.664 9.067 -7.938 1.00 66.44 267 VAL A C 1
ATOM 2107 O O . VAL A 1 267 ? 28.363 10.069 -8.017 1.00 66.44 267 VAL A O 1
ATOM 2110 N N . LEU A 1 268 ? 28.160 7.830 -8.006 1.00 66.69 268 LEU A N 1
ATOM 2111 C CA . LEU A 1 268 ? 29.594 7.550 -8.164 1.00 66.69 268 LEU A CA 1
ATOM 2112 C C . LEU A 1 268 ? 30.102 7.755 -9.601 1.00 66.69 268 LEU A C 1
ATOM 2114 O O . LEU A 1 268 ? 31.292 7.958 -9.812 1.00 66.69 268 LEU A O 1
ATOM 2118 N N . SER A 1 269 ? 29.215 7.692 -10.597 1.00 66.81 269 SER A N 1
ATOM 2119 C CA . SER A 1 269 ? 29.541 7.955 -11.999 1.00 66.81 269 SER A CA 1
ATOM 2120 C C . SER A 1 269 ? 28.303 8.459 -12.733 1.00 66.81 269 SER A C 1
ATOM 2122 O O . SER A 1 269 ? 27.208 7.919 -12.559 1.00 66.81 269 SER A O 1
ATOM 2124 N N . ASN A 1 270 ? 28.475 9.509 -13.532 1.00 61.91 270 ASN A N 1
ATOM 2125 C CA . ASN A 1 270 ? 27.436 10.082 -14.375 1.00 61.91 270 ASN A CA 1
ATOM 2126 C C . ASN A 1 270 ? 27.936 10.060 -15.821 1.00 61.91 270 ASN A C 1
ATOM 2128 O O . ASN A 1 270 ? 28.861 10.797 -16.164 1.00 61.91 270 ASN A O 1
ATOM 2132 N N . ASN A 1 271 ? 27.367 9.191 -16.656 1.00 60.50 271 ASN A N 1
ATOM 2133 C CA . ASN A 1 271 ? 27.753 9.105 -18.059 1.00 60.50 271 ASN A CA 1
ATOM 2134 C C . ASN A 1 271 ? 27.081 10.238 -18.848 1.00 60.50 271 ASN A C 1
ATOM 2136 O O . ASN A 1 271 ? 25.912 10.158 -19.213 1.00 60.50 271 ASN A O 1
ATOM 2140 N N . ILE A 1 272 ? 27.841 11.306 -19.086 1.00 67.81 272 ILE A N 1
ATOM 2141 C CA . ILE A 1 272 ? 27.408 12.513 -19.808 1.00 67.81 272 ILE A CA 1
ATOM 2142 C C . ILE A 1 272 ? 27.619 12.370 -21.332 1.00 67.81 272 ILE A C 1
ATOM 2144 O O . ILE A 1 272 ? 27.290 13.275 -22.092 1.00 67.81 272 ILE A O 1
ATOM 2148 N N . GLY A 1 273 ? 28.196 11.251 -21.789 1.00 57.03 273 GLY A N 1
ATOM 2149 C CA . GLY A 1 273 ? 28.680 11.065 -23.161 1.00 57.03 273 GLY A CA 1
ATOM 2150 C C . GLY A 1 273 ? 27.684 10.449 -24.147 1.00 57.03 273 GLY A C 1
ATOM 2151 O O . GLY A 1 273 ? 28.013 10.323 -25.321 1.00 57.03 273 GLY A O 1
ATOM 2152 N N . GLY A 1 274 ? 26.486 10.049 -23.706 1.00 51.28 274 GLY A N 1
ATOM 2153 C CA . GLY A 1 274 ? 25.438 9.521 -24.593 1.00 51.28 274 GLY A CA 1
ATOM 2154 C C . GLY A 1 274 ? 25.723 8.154 -25.233 1.00 51.28 274 GLY A C 1
ATOM 2155 O O . GLY A 1 274 ? 24.966 7.732 -26.103 1.00 51.28 274 GLY A O 1
ATOM 2156 N N . ILE A 1 275 ? 26.778 7.451 -24.815 1.00 50.56 275 ILE A N 1
ATOM 2157 C CA . ILE A 1 275 ? 27.038 6.065 -25.229 1.00 50.56 275 ILE A CA 1
ATOM 2158 C C . ILE A 1 275 ? 26.520 5.153 -24.107 1.00 50.56 275 ILE A C 1
ATOM 2160 O O . ILE A 1 275 ? 26.923 5.393 -22.968 1.00 50.56 275 ILE A O 1
ATOM 2164 N N . PRO A 1 276 ? 25.620 4.190 -24.393 1.00 51.28 276 PRO A N 1
ATOM 2165 C CA . PRO A 1 276 ? 25.055 3.281 -23.393 1.00 51.28 276 PRO A CA 1
ATOM 2166 C C . PRO A 1 276 ? 26.110 2.564 -22.547 1.00 51.28 276 PRO A C 1
ATOM 2168 O O . PRO A 1 276 ? 27.154 2.174 -23.119 1.00 51.28 276 PRO A O 1
#

Solvent-accessible surface area (backbone atoms only — not comparable to full-atom values): 14722 Å² total; per-residue (Å²): 92,32,65,39,25,38,52,22,17,53,44,23,44,52,32,25,76,76,72,51,39,50,48,65,56,18,54,52,23,48,54,49,16,53,42,38,47,44,47,51,50,38,46,30,48,39,25,66,29,46,92,80,33,96,79,29,37,68,64,70,85,47,46,65,61,42,50,50,54,40,48,66,56,44,53,55,53,52,52,52,48,62,75,43,50,86,74,54,70,74,65,92,69,82,72,42,87,49,11,21,48,41,52,44,45,52,50,22,50,51,29,42,54,52,28,51,56,52,51,56,62,72,37,46,55,56,50,22,67,76,71,73,49,84,80,72,81,58,94,56,51,69,56,68,52,45,72,54,48,47,58,52,49,30,53,50,23,45,48,62,29,51,41,76,66,40,34,71,74,56,44,56,67,72,63,38,51,74,64,48,52,62,35,51,53,53,18,51,53,53,32,50,51,46,60,74,71,58,72,74,53,48,80,89,60,53,73,69,57,33,52,49,50,54,50,31,44,33,25,14,43,27,11,26,38,27,21,52,47,35,38,49,77,72,50,70,60,44,63,94,74,30,59,67,36,53,53,42,24,52,50,16,50,52,52,36,49,53,53,55,54,62,35,67,65,76,83,89,74,80,88,85,78,84,70,134

Secondary structure (DSSP, 8-state):
-HHHHHHHHHHHHHHHHHHS--HHHHHHHHHHHHHHHHHHHHHHHSSTTTTT-TTPPPP-S-HHHHHHHHHHHHHHHHHHHHHHGGGS----SPPPTTSHHHHHHHHHHHHHHHHHHHHHHHTHHHHHHHH---PPPPTTHHHHHHHHHHHHHHHHHHHHHHGGGSPSS---HHHHHHHHHHHHHHHHHHHHHHHHHS----TTS-HHHHHHHHHHHHHHHHHHHHHHHHHHHTTTT-GGGTHHHHHHHHHHHHHHHHHHHHHT---S----S---